Protein AF-A0A0E0JDI5-F1 (afdb_monomer)

Mean predicted aligned error: 22.22 Å

Secondary structure (DSSP, 8-state):
-------------------PPPPPP---------------PPPP--------PPPS-S--SSEEEPS---SSPEEEE---BSS--TT-S-EEEPSSSS--S-EEE---EE-S-----SSPPPGGGTTSTT------------------------------------------PPPBSS-S-S--SSEEE-S---SSPEEEE---B-HHHHHHH-S-EEE-SSSSSPPEEE---EESS-----SSPPTT-S--SSEEE-SSSS-EEEE---BSS--TT-S-EEEPTT-SS--EEE---EES-------

Radius of gyration: 37.09 Å; Cα contacts (8 Å, |Δi|>4): 428; chains: 1; bounding box: 91×104×87 Å

Solvent-accessible surface area (backbone atoms only — not comparable to full-atom values): 20440 Å² total; per-residue (Å²): 130,86,84,87,87,87,88,87,84,91,80,89,83,92,84,90,76,96,73,84,83,79,81,80,80,85,75,80,85,76,75,84,73,84,74,78,83,74,80,76,71,78,78,76,85,75,71,87,68,79,76,70,81,66,67,44,55,87,48,37,77,44,68,45,68,55,89,61,97,49,86,57,33,40,30,30,41,68,47,80,31,81,66,72,45,93,57,38,82,45,71,41,75,49,92,65,100,58,95,78,73,34,24,28,41,69,49,75,43,76,37,90,67,91,62,49,54,67,65,79,78,66,79,86,64,64,76,75,77,73,84,77,79,80,82,81,76,88,78,88,80,93,82,89,84,79,89,86,88,84,79,89,82,84,84,82,88,82,84,82,75,79,76,74,70,76,79,75,79,68,76,78,66,78,66,31,79,64,69,60,63,84,46,41,73,43,57,40,65,53,91,63,95,53,84,58,34,44,31,37,39,63,42,81,32,58,70,77,53,33,72,72,45,32,94,39,73,41,70,44,95,68,69,84,89,46,53,30,22,39,66,48,37,27,44,42,85,70,94,64,50,52,68,69,73,51,38,69,42,78,37,37,73,47,67,52,64,50,93,51,80,62,21,48,22,33,42,66,47,76,32,83,62,69,34,94,59,35,83,46,67,41,75,45,84,95,41,87,77,69,26,22,28,40,68,48,76,41,81,36,84,68,56,52,60,73,121

Organism: Oryza punctata (NCBI:txid4537)

Foldseek 3Di:
DDDDDDDDDDDDDDDDDDDDDDDDDDDDDDDDDDDDPPDPDDDPDPPPPPDPQDQFDAAAQAKDWDPDPDPQTKIFHADWALDTDPSADDWAQHDDPDRPSTTGRPDIDRDNDSHHHPDDPDPVPPPPPPPPDPPDDDDDDDDDDDDDDDDDDDDDDDDPPPPPDPPPPPPLDDADQDQLDQAAQQKDFDPDPDPVTKIFGFDFDDPVVQVVRAPDWDFDPDPPPGGIGHSHIHGDNDNHHHPQAAFQGAAAAAKDWDPDVQIKIFGFDFAPFTDPSAPDWAWDPPDVVITIGGPDIGRHDRHHHPD

Sequence (307 aa):
MIATYQHIDEDEERHGSFYPPLLPPRRPRRRRRHHHHQQQHPPPLRWWSTASASRPWDCCDNPERSLLTIFPPFYRCNDEVEECAAACKDCAEAPGDFPRGVYVCNDWYQTADPGPFCTPPPARAQVHARNGEMKIAMATSILLFLLLAGAAHGAPDDTTNTIRLPSDDGAQQAPTTKRPWKCCDNIEQLPERISPPFWRCNDELEPSKCVAQCEVCQEAPGPFPGPLICSDVYWGADPGPFCTPRPWGDCCDDTSCTKSIPPICRCNDKVKSCAAACKDCQPVESSEPPRYVCKDQFTGQPGPKCT

Structure (mmCIF, N/CA/C/O backbone):
data_AF-A0A0E0JDI5-F1
#
_entry.id   AF-A0A0E0JDI5-F1
#
loop_
_atom_site.group_PDB
_atom_site.id
_atom_site.type_symbol
_atom_site.label_atom_id
_atom_site.label_alt_id
_atom_site.label_comp_id
_atom_site.label_asym_id
_atom_site.label_entity_id
_atom_site.label_seq_id
_atom_site.pdbx_PDB_ins_code
_atom_site.Cartn_x
_atom_site.Cartn_y
_atom_site.Cartn_z
_atom_site.occupancy
_atom_site.B_iso_or_equiv
_atom_site.auth_seq_id
_atom_site.auth_comp_id
_atom_site.auth_asym_id
_atom_site.auth_atom_id
_atom_site.pdbx_PDB_model_num
ATOM 1 N N . MET A 1 1 ? -8.249 -54.262 36.182 1.00 35.28 1 MET A N 1
ATOM 2 C CA . MET A 1 1 ? -8.089 -55.733 36.228 1.00 35.28 1 MET A CA 1
ATOM 3 C C . MET A 1 1 ? -8.959 -56.323 35.127 1.00 35.28 1 MET A C 1
ATOM 5 O O . MET A 1 1 ? -10.053 -55.805 34.992 1.00 35.28 1 MET A O 1
ATOM 9 N N . ILE A 1 2 ? -8.462 -57.334 34.395 1.00 36.59 2 ILE A N 1
ATOM 10 C CA . ILE A 1 2 ? -9.212 -58.437 33.734 1.00 36.59 2 ILE A CA 1
ATOM 11 C C . ILE A 1 2 ? -10.432 -57.989 32.877 1.00 36.59 2 ILE A C 1
ATOM 13 O O . ILE A 1 2 ? -11.450 -57.605 33.429 1.00 36.59 2 ILE A O 1
ATOM 17 N N . ALA A 1 3 ? -10.377 -57.862 31.545 1.00 35.34 3 ALA A N 1
ATOM 18 C CA . ALA A 1 3 ? -10.065 -58.834 30.477 1.00 35.34 3 ALA A CA 1
ATOM 19 C C . ALA A 1 3 ? -11.171 -59.876 30.185 1.00 35.34 3 ALA A C 1
ATOM 21 O O . ALA A 1 3 ? -11.715 -60.459 31.113 1.00 35.34 3 ALA A O 1
ATOM 22 N N . THR A 1 4 ? -11.350 -60.127 28.871 1.00 40.66 4 THR A N 1
ATOM 23 C CA . THR A 1 4 ? -12.215 -61.117 28.170 1.00 40.66 4 THR A CA 1
ATOM 24 C C . THR A 1 4 ? -13.743 -60.826 28.167 1.00 40.66 4 THR A C 1
ATOM 26 O O . THR A 1 4 ? -14.221 -60.085 29.017 1.00 40.66 4 THR A O 1
ATOM 29 N N . TYR A 1 5 ? -14.559 -61.276 27.187 1.00 35.59 5 TYR A N 1
ATOM 30 C CA . TYR A 1 5 ? -14.255 -62.074 25.976 1.00 35.59 5 TYR A CA 1
ATOM 31 C C . TYR A 1 5 ? -15.123 -61.757 24.720 1.00 35.59 5 TYR A C 1
ATOM 33 O O . TYR A 1 5 ? -15.816 -60.748 24.663 1.00 35.59 5 TYR A O 1
ATOM 41 N N . GLN A 1 6 ? -14.993 -62.613 23.698 1.00 44.38 6 GLN A N 1
ATOM 42 C CA . GLN A 1 6 ? -15.603 -62.637 22.357 1.00 44.38 6 GLN A CA 1
ATOM 43 C C . GLN A 1 6 ? -17.028 -63.239 22.314 1.00 44.38 6 GLN A C 1
ATOM 45 O O . GLN A 1 6 ? -17.381 -64.038 23.176 1.00 44.38 6 GLN A O 1
ATOM 50 N N . HIS A 1 7 ? -17.763 -62.980 21.223 1.00 40.16 7 HIS A N 1
ATOM 51 C CA . HIS A 1 7 ? -18.678 -63.965 20.625 1.00 40.16 7 HIS A CA 1
ATOM 52 C C . HIS A 1 7 ? -18.261 -64.202 19.167 1.00 40.16 7 HIS A C 1
ATOM 54 O O . HIS A 1 7 ? -17.834 -63.269 18.482 1.00 40.16 7 HIS A O 1
ATOM 60 N N . ILE A 1 8 ? -18.348 -65.455 18.738 1.00 38.69 8 ILE A N 1
ATOM 61 C CA . ILE A 1 8 ? -18.070 -65.969 17.393 1.00 38.69 8 ILE A CA 1
ATOM 62 C C . ILE A 1 8 ? -19.331 -66.719 16.949 1.00 38.69 8 ILE A C 1
ATOM 64 O O . ILE A 1 8 ? -19.961 -67.317 17.813 1.00 38.69 8 ILE A O 1
ATOM 68 N N . ASP A 1 9 ? -19.650 -66.652 15.656 1.00 42.19 9 ASP A N 1
ATOM 69 C CA . ASP A 1 9 ? -20.385 -67.615 14.806 1.00 42.19 9 ASP A CA 1
ATOM 70 C C . ASP A 1 9 ? -20.009 -67.150 13.371 1.00 42.19 9 ASP A C 1
ATOM 72 O O . ASP A 1 9 ? -20.171 -65.964 13.072 1.00 42.19 9 ASP A O 1
ATOM 76 N N . GLU A 1 10 ? -19.250 -67.827 12.501 1.00 40.78 10 GLU A N 1
ATOM 77 C CA . GLU A 1 10 ? -19.212 -69.216 11.985 1.00 40.78 10 GLU A CA 1
ATOM 78 C C . GLU A 1 10 ? -20.341 -69.590 10.999 1.00 40.78 10 GLU A C 1
ATOM 80 O O . GLU A 1 10 ? -21.5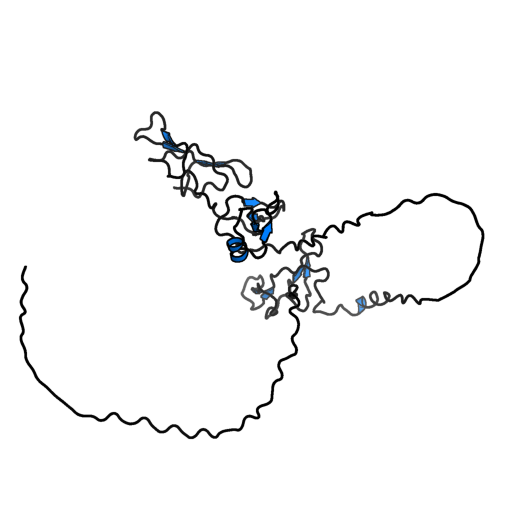09 -69.621 11.363 1.00 40.78 10 GLU A O 1
ATOM 85 N N . ASP A 1 11 ? -19.909 -69.791 9.736 1.00 39.16 11 ASP A N 1
ATOM 86 C CA . ASP A 1 11 ? -20.414 -70.612 8.603 1.00 39.16 11 ASP A CA 1
ATOM 87 C C . ASP A 1 11 ? -20.028 -69.884 7.284 1.00 39.16 11 ASP A C 1
ATOM 89 O O . ASP A 1 11 ? -20.430 -68.746 7.046 1.00 39.16 11 ASP A O 1
ATOM 93 N N . GLU A 1 12 ? -19.030 -70.308 6.487 1.00 38.34 12 GLU A N 1
ATOM 94 C CA . GLU A 1 12 ? -18.935 -71.510 5.614 1.00 38.34 12 GLU A CA 1
ATOM 95 C C . GLU A 1 12 ? -20.059 -71.524 4.539 1.00 38.34 12 GLU A C 1
ATOM 97 O O . GLU A 1 12 ? -21.217 -71.308 4.859 1.00 38.34 12 GLU A O 1
ATOM 102 N N . GLU A 1 13 ? -19.856 -71.614 3.214 1.00 39.88 13 GLU A N 1
ATOM 103 C CA . GLU A 1 13 ? -18.897 -72.325 2.340 1.00 39.88 13 GLU A CA 1
ATOM 104 C C . GLU A 1 13 ? -18.410 -71.440 1.156 1.00 39.88 13 GLU A C 1
ATOM 106 O O . GLU A 1 13 ? -19.129 -70.587 0.647 1.00 39.88 13 GLU A O 1
ATOM 111 N N . ARG A 1 14 ? -17.146 -71.488 0.705 1.00 38.62 14 ARG A N 1
ATOM 112 C CA . ARG A 1 14 ? -16.504 -72.515 -0.154 1.00 38.62 14 ARG A CA 1
ATOM 113 C C . ARG A 1 14 ? -17.166 -72.735 -1.531 1.00 38.62 14 ARG A C 1
ATOM 115 O O . ARG A 1 14 ? -17.833 -73.732 -1.757 1.00 38.62 14 ARG A O 1
ATOM 122 N N . HIS A 1 15 ? -16.786 -71.926 -2.525 1.00 41.66 15 HIS A N 1
ATOM 123 C CA . HIS A 1 15 ? -16.769 -72.353 -3.936 1.00 41.66 15 HIS A CA 1
ATOM 124 C C . HIS A 1 15 ? -15.465 -71.910 -4.616 1.00 41.66 15 HIS A C 1
ATOM 126 O O . HIS A 1 15 ? -15.299 -70.759 -5.014 1.00 41.66 15 HIS A O 1
ATOM 132 N N . GLY A 1 16 ? -14.514 -72.838 -4.743 1.00 35.12 16 GLY A N 1
ATOM 133 C CA . GLY A 1 16 ? -13.283 -72.615 -5.499 1.00 35.12 16 GLY A CA 1
ATOM 134 C C . GLY A 1 16 ? -13.491 -72.876 -6.991 1.00 35.12 16 GLY A C 1
ATOM 135 O O . GLY A 1 16 ? -14.024 -73.917 -7.368 1.00 35.12 16 GLY A O 1
ATOM 136 N N . SER A 1 17 ? -13.011 -71.975 -7.849 1.00 38.00 17 SER A N 1
ATOM 137 C CA . SER A 1 17 ? -12.845 -72.254 -9.278 1.00 38.00 17 SER A CA 1
ATOM 138 C C . SER A 1 17 ? -11.492 -71.735 -9.754 1.00 38.00 17 SER A C 1
ATOM 140 O O . SER A 1 17 ? -11.256 -70.530 -9.841 1.00 38.00 17 SER A O 1
ATOM 142 N N . PHE A 1 18 ? -10.579 -72.670 -10.017 1.00 42.41 18 PHE A N 1
ATOM 143 C CA . PHE A 1 18 ? -9.284 -72.394 -10.630 1.00 42.41 18 PHE A CA 1
ATOM 144 C C . PHE A 1 18 ? -9.487 -71.869 -12.058 1.00 42.41 18 PHE A C 1
ATOM 146 O O . PHE A 1 18 ? -9.917 -72.618 -12.932 1.00 42.41 18 PHE A O 1
ATOM 153 N N . TYR A 1 19 ? -9.076 -70.628 -12.317 1.00 42.66 19 TYR A N 1
ATOM 154 C CA . TYR A 1 19 ? -8.815 -70.132 -13.669 1.00 42.66 19 TYR A CA 1
ATOM 155 C C . TYR A 1 19 ? -7.377 -69.598 -13.746 1.00 42.66 19 TYR A C 1
ATOM 157 O O . TYR A 1 19 ? -7.005 -68.746 -12.936 1.00 42.66 19 TYR A O 1
ATOM 165 N N . PRO A 1 20 ? -6.541 -70.077 -14.686 1.00 59.44 20 PRO A N 1
ATOM 166 C CA . PRO A 1 20 ? -5.183 -69.572 -14.844 1.00 59.44 20 PRO A CA 1
ATOM 167 C C . PRO A 1 20 ? -5.196 -68.179 -15.501 1.00 59.44 20 PRO A C 1
ATOM 169 O O . PRO A 1 20 ? -5.894 -67.987 -16.501 1.00 59.44 20 PRO A O 1
ATOM 172 N N . PRO A 1 21 ? -4.409 -67.202 -15.011 1.00 54.12 21 PRO A N 1
ATOM 173 C CA . PRO A 1 21 ? -4.298 -65.904 -15.663 1.00 54.12 21 PRO A CA 1
ATOM 174 C C . PRO A 1 21 ? -3.590 -66.036 -17.019 1.00 54.12 21 PRO A C 1
ATOM 176 O O . PRO A 1 21 ? -2.471 -66.541 -17.124 1.00 54.12 21 PRO A O 1
ATOM 179 N N . LEU A 1 22 ? -4.263 -65.562 -18.067 1.00 47.31 22 LEU A N 1
ATOM 180 C CA . LEU A 1 22 ? -3.775 -65.574 -19.445 1.00 47.31 22 LEU A CA 1
ATOM 181 C C . LEU A 1 22 ? -2.522 -64.697 -19.602 1.00 47.31 22 LEU A C 1
ATOM 183 O O . LEU A 1 22 ? -2.490 -63.543 -19.176 1.00 47.31 22 LEU A O 1
ATOM 187 N N . LEU A 1 23 ? -1.499 -65.235 -20.271 1.00 52.53 23 LEU A N 1
ATOM 188 C CA . LEU A 1 23 ? -0.275 -64.499 -20.597 1.00 52.53 23 LEU A CA 1
ATOM 189 C C . LEU A 1 23 ? -0.571 -63.332 -21.563 1.00 52.53 23 LEU A C 1
ATOM 191 O O . LEU A 1 23 ? -1.234 -63.546 -22.581 1.00 52.53 23 LEU A O 1
ATOM 195 N N . PRO A 1 24 ? -0.035 -62.118 -21.326 1.00 60.38 24 PRO A N 1
ATOM 196 C CA . PRO A 1 24 ? -0.207 -61.000 -22.247 1.00 60.38 24 PRO A CA 1
ATOM 197 C C . PRO A 1 24 ? 0.551 -61.228 -23.572 1.00 60.38 24 PRO A C 1
ATOM 199 O O . PRO A 1 24 ? 1.615 -61.858 -23.591 1.00 60.38 24 PRO A O 1
ATOM 202 N N . PRO A 1 25 ? 0.045 -60.698 -24.702 1.00 50.38 25 PRO A N 1
ATOM 203 C CA . PRO A 1 25 ? 0.584 -60.991 -26.026 1.00 50.38 25 PRO A CA 1
ATOM 204 C C . PRO A 1 25 ? 1.995 -60.427 -26.248 1.00 50.38 25 PRO A C 1
ATOM 206 O O . PRO A 1 25 ? 2.328 -59.302 -25.863 1.00 50.38 25 PRO A O 1
ATOM 209 N N . ARG A 1 26 ? 2.826 -61.205 -26.957 1.00 44.56 26 ARG A N 1
ATOM 210 C CA . ARG A 1 26 ? 4.178 -60.806 -27.379 1.00 44.56 26 ARG A CA 1
ATOM 211 C C . ARG A 1 26 ? 4.114 -59.556 -28.266 1.00 44.56 26 ARG A C 1
ATOM 213 O O . ARG A 1 26 ? 3.605 -59.611 -29.383 1.00 44.56 26 ARG A O 1
ATOM 220 N N . ARG A 1 27 ? 4.682 -58.439 -27.794 1.00 43.28 27 ARG A N 1
ATOM 221 C CA . ARG A 1 27 ? 4.778 -57.191 -28.573 1.00 43.28 27 ARG A CA 1
ATOM 222 C C . ARG A 1 27 ? 5.611 -57.394 -29.857 1.00 43.28 27 ARG A C 1
ATOM 224 O O . ARG A 1 27 ? 6.615 -58.109 -29.809 1.00 43.28 27 ARG A O 1
ATOM 231 N N . PRO A 1 28 ? 5.266 -56.742 -30.986 1.00 43.75 28 PRO A N 1
ATOM 232 C CA . PRO A 1 28 ? 6.033 -56.857 -32.225 1.00 43.75 28 PRO A CA 1
ATOM 233 C C . PRO A 1 28 ? 7.478 -56.363 -32.073 1.00 43.75 28 PRO A C 1
ATOM 235 O O . PRO A 1 28 ? 7.739 -55.340 -31.435 1.00 43.75 28 PRO A O 1
ATOM 238 N N . ARG A 1 29 ? 8.426 -57.046 -32.730 1.00 44.56 29 ARG A N 1
ATOM 239 C CA . ARG A 1 29 ? 9.824 -56.599 -32.849 1.00 44.56 29 ARG A CA 1
ATOM 240 C C . ARG A 1 29 ? 9.889 -55.245 -33.573 1.00 44.56 29 ARG A C 1
ATOM 242 O O . ARG A 1 29 ? 9.878 -55.203 -34.803 1.00 44.56 29 ARG A O 1
ATOM 249 N N . ARG A 1 30 ? 10.030 -54.136 -32.834 1.00 40.22 30 ARG A N 1
ATOM 250 C CA . ARG A 1 30 ? 10.434 -52.845 -33.420 1.00 40.22 30 ARG A CA 1
ATOM 251 C C . ARG A 1 30 ? 11.810 -53.017 -34.071 1.00 40.22 30 ARG A C 1
ATOM 253 O O . ARG A 1 30 ? 12.795 -53.280 -33.383 1.00 40.22 30 ARG A O 1
ATOM 260 N N . ARG A 1 31 ? 11.880 -52.860 -35.399 1.00 42.69 31 ARG A N 1
ATOM 261 C CA . ARG A 1 31 ? 13.152 -52.769 -36.133 1.00 42.69 31 ARG A CA 1
ATOM 262 C C . ARG A 1 31 ? 13.974 -51.622 -35.539 1.00 42.69 31 ARG A C 1
ATOM 264 O O . ARG A 1 31 ? 13.510 -50.483 -35.540 1.00 42.69 31 ARG A O 1
ATOM 271 N N . ARG A 1 32 ? 15.195 -51.908 -35.072 1.00 39.06 32 ARG A N 1
ATOM 272 C CA . ARG A 1 32 ? 16.186 -50.871 -34.751 1.00 39.06 32 ARG A CA 1
ATOM 273 C C . ARG A 1 32 ? 16.524 -50.123 -36.044 1.00 39.06 32 ARG A C 1
ATOM 275 O O . ARG A 1 32 ? 17.289 -50.629 -36.858 1.00 39.06 32 ARG A O 1
ATOM 282 N N . ARG A 1 33 ? 15.967 -48.924 -36.240 1.00 39.94 33 ARG A N 1
ATOM 283 C CA . ARG A 1 33 ? 16.630 -47.927 -37.088 1.00 39.94 33 ARG A CA 1
ATOM 284 C C . ARG A 1 33 ? 17.820 -47.412 -36.289 1.00 39.94 33 ARG A C 1
ATOM 286 O O . ARG A 1 33 ? 17.640 -46.923 -35.177 1.00 39.94 33 ARG A O 1
ATOM 293 N N . HIS A 1 34 ? 19.018 -47.565 -36.840 1.00 36.53 34 HIS A N 1
ATOM 294 C CA . HIS A 1 34 ? 20.204 -46.915 -36.305 1.00 36.53 34 HIS A CA 1
ATOM 295 C C . HIS A 1 34 ? 20.036 -45.407 -36.502 1.00 36.53 34 HIS A C 1
ATOM 297 O O . HIS A 1 34 ? 20.184 -44.911 -37.616 1.00 36.53 34 HIS A O 1
ATOM 303 N N . HIS A 1 35 ? 19.699 -44.681 -35.435 1.00 38.16 35 HIS A N 1
ATOM 304 C CA . HIS A 1 35 ? 19.934 -43.245 -35.422 1.00 38.16 35 HIS A CA 1
ATOM 305 C C . HIS A 1 35 ? 21.440 -43.030 -35.312 1.00 38.16 35 HIS A C 1
ATOM 307 O O . HIS A 1 35 ? 22.074 -43.519 -34.376 1.00 38.16 35 HIS A O 1
ATOM 313 N N . HIS A 1 36 ? 22.003 -42.317 -36.286 1.00 39.56 36 HIS A N 1
ATOM 314 C CA . HIS A 1 36 ? 23.363 -41.812 -36.184 1.00 39.56 36 HIS A CA 1
ATOM 315 C C . HIS A 1 36 ? 23.450 -40.939 -34.932 1.00 39.56 36 HIS A C 1
ATOM 317 O O . HIS A 1 36 ? 22.685 -39.985 -34.784 1.00 39.56 36 HIS A O 1
ATOM 323 N N . HIS A 1 37 ? 24.375 -41.270 -34.034 1.00 38.34 37 HIS A N 1
ATOM 324 C CA . HIS A 1 37 ? 24.658 -40.459 -32.859 1.00 38.34 37 HIS A CA 1
ATOM 325 C C . HIS A 1 37 ? 25.469 -39.241 -33.315 1.00 38.34 37 HIS A C 1
ATOM 327 O O . HIS A 1 37 ? 26.693 -39.214 -33.211 1.00 38.34 37 HIS A O 1
ATOM 333 N N . GLN A 1 38 ? 24.791 -38.251 -33.898 1.00 39.03 38 GLN A N 1
ATOM 334 C CA . GLN A 1 38 ? 25.420 -36.981 -34.226 1.00 39.03 38 GLN A CA 1
ATOM 335 C C . GLN A 1 38 ? 25.742 -36.290 -32.901 1.00 39.03 38 GLN A C 1
ATOM 337 O O . GLN A 1 38 ? 24.842 -35.943 -32.136 1.00 39.03 38 GLN A O 1
ATOM 342 N N . GLN A 1 39 ? 27.034 -36.185 -32.593 1.00 36.50 39 GLN A N 1
ATOM 343 C CA . GLN A 1 39 ? 27.522 -35.490 -31.410 1.00 36.50 39 GLN A CA 1
ATOM 344 C C . GLN A 1 39 ? 27.170 -34.009 -31.554 1.00 36.50 39 GLN A C 1
ATOM 346 O O . GLN A 1 39 ? 27.837 -33.261 -32.265 1.00 36.50 39 GLN A O 1
ATOM 351 N N . GLN A 1 40 ? 26.088 -33.592 -30.901 1.00 34.97 40 GLN A N 1
ATOM 352 C CA . GLN A 1 40 ? 25.825 -32.180 -30.683 1.00 34.97 40 GLN A CA 1
ATOM 353 C C . GLN A 1 40 ? 26.822 -31.713 -29.627 1.00 34.97 40 GLN A C 1
ATOM 355 O O . GLN A 1 40 ? 26.676 -32.012 -28.442 1.00 34.97 40 GLN A O 1
ATOM 360 N N . HIS A 1 41 ? 27.875 -31.033 -30.078 1.00 35.75 41 HIS A N 1
ATOM 361 C CA . HIS A 1 41 ? 28.733 -30.271 -29.183 1.00 35.75 41 HIS A CA 1
ATOM 362 C C . HIS A 1 41 ? 27.851 -29.296 -28.387 1.00 35.75 41 HIS A C 1
ATOM 364 O O . HIS A 1 41 ? 26.957 -28.687 -28.985 1.00 35.75 41 HIS A O 1
ATOM 370 N N . PRO A 1 42 ? 28.074 -29.120 -27.071 1.00 40.66 42 PRO A N 1
ATOM 371 C CA . PRO A 1 42 ? 27.403 -28.050 -26.351 1.00 40.66 42 PRO A CA 1
ATOM 372 C C . PRO A 1 42 ? 27.763 -26.720 -27.031 1.00 40.66 42 PRO A C 1
ATOM 374 O O . PRO A 1 42 ? 28.935 -26.525 -27.378 1.00 40.66 42 PRO A O 1
ATOM 377 N N . PRO A 1 43 ? 26.800 -25.804 -27.251 1.00 41.72 43 PRO A N 1
ATOM 378 C CA . PRO A 1 43 ? 27.142 -24.470 -27.718 1.00 41.72 43 PRO A CA 1
ATOM 379 C C . PRO A 1 43 ? 28.124 -23.847 -26.714 1.00 41.72 43 PRO A C 1
ATOM 381 O O . PRO A 1 43 ? 27.970 -24.062 -25.506 1.00 41.72 43 PRO A O 1
ATOM 384 N N . PRO A 1 44 ? 29.150 -23.109 -27.177 1.00 35.62 44 PRO A N 1
ATOM 385 C CA . PRO A 1 44 ? 30.106 -22.490 -26.273 1.00 35.62 44 PRO A CA 1
ATOM 386 C C . PRO A 1 44 ? 29.353 -21.582 -25.305 1.00 35.62 44 PRO A C 1
ATOM 388 O O . PRO A 1 44 ? 28.420 -20.889 -25.716 1.00 35.62 44 PRO A O 1
ATOM 391 N N . LEU A 1 45 ? 29.765 -21.613 -24.035 1.00 38.25 45 LEU A N 1
ATOM 392 C CA . LEU A 1 45 ? 29.181 -20.838 -22.942 1.00 38.25 45 LEU A CA 1
ATOM 393 C C . LEU A 1 45 ? 29.047 -19.366 -23.356 1.00 38.25 45 LEU A C 1
ATOM 395 O O . LEU A 1 45 ? 30.000 -18.592 -23.248 1.00 38.25 45 LEU A O 1
ATOM 399 N N . ARG A 1 46 ? 27.856 -18.970 -23.826 1.00 34.41 46 ARG A N 1
ATOM 400 C CA . ARG A 1 46 ? 27.495 -17.560 -23.885 1.00 34.41 46 ARG A CA 1
ATOM 401 C C . ARG A 1 46 ? 27.360 -17.121 -22.445 1.00 34.41 46 ARG A C 1
ATOM 403 O O . ARG A 1 46 ? 26.500 -17.607 -21.715 1.00 34.41 46 ARG A O 1
ATOM 410 N N . TRP A 1 47 ? 28.283 -16.248 -22.071 1.00 28.86 47 TRP A N 1
ATOM 411 C CA . TRP A 1 47 ? 28.298 -15.562 -20.800 1.00 28.86 47 TRP A CA 1
ATOM 412 C C . TRP A 1 47 ? 26.903 -15.018 -20.515 1.00 28.86 47 TRP A C 1
ATOM 414 O O . TRP A 1 47 ? 26.234 -14.523 -21.427 1.00 28.86 47 TRP A O 1
ATOM 424 N N . TRP A 1 48 ? 26.479 -15.099 -19.257 1.00 31.84 48 TRP A N 1
ATOM 425 C CA . TRP A 1 48 ? 25.281 -14.417 -18.797 1.00 31.84 48 TRP A CA 1
ATOM 426 C C . TRP A 1 48 ? 25.542 -12.910 -18.807 1.00 31.84 48 TRP A C 1
ATOM 428 O O . TRP A 1 48 ? 25.852 -12.305 -17.786 1.00 31.84 48 TRP A O 1
ATOM 438 N N . SER A 1 49 ? 25.432 -12.300 -19.987 1.00 32.50 49 SER A N 1
ATOM 439 C CA . SER A 1 49 ? 25.072 -10.896 -20.081 1.00 32.50 49 SER A CA 1
ATOM 440 C C . SER A 1 49 ? 23.717 -10.767 -19.401 1.00 32.50 49 SER A C 1
ATOM 442 O O . SER A 1 49 ? 22.736 -11.353 -19.864 1.00 32.50 49 SER A O 1
ATOM 444 N N . THR A 1 50 ? 23.690 -10.047 -18.283 1.00 32.78 50 THR A N 1
ATOM 445 C CA . THR A 1 50 ? 22.464 -9.556 -17.659 1.00 32.78 50 THR A CA 1
ATOM 446 C C . THR A 1 50 ? 21.581 -8.978 -18.754 1.00 32.78 50 THR A C 1
ATOM 448 O O . THR A 1 50 ? 21.992 -8.073 -19.480 1.00 32.78 50 THR A O 1
ATOM 451 N N . ALA A 1 51 ? 20.397 -9.562 -18.932 1.00 34.84 51 ALA A N 1
ATOM 452 C CA . ALA A 1 51 ? 19.494 -9.140 -19.983 1.00 34.84 51 ALA A CA 1
ATOM 453 C C . ALA A 1 51 ? 18.944 -7.755 -19.629 1.00 34.84 51 ALA A C 1
ATOM 455 O O . ALA A 1 51 ? 17.961 -7.639 -18.900 1.00 34.84 51 ALA A O 1
ATOM 456 N N . SER A 1 52 ? 19.563 -6.704 -20.177 1.00 45.00 52 SER A N 1
ATOM 457 C CA . SER A 1 52 ? 18.847 -5.461 -20.458 1.00 45.00 52 SER A CA 1
ATOM 458 C C . SER A 1 52 ? 17.532 -5.849 -21.125 1.00 45.00 52 SER A C 1
ATOM 460 O O . SER A 1 52 ? 17.554 -6.654 -22.061 1.00 45.00 52 SER A O 1
ATOM 462 N N . ALA A 1 53 ? 16.406 -5.339 -20.620 1.00 58.72 53 ALA A N 1
ATOM 463 C CA . ALA A 1 53 ? 15.093 -5.722 -21.119 1.00 58.72 53 ALA A CA 1
ATOM 464 C C . ALA A 1 53 ? 15.070 -5.643 -22.656 1.00 58.72 53 ALA A C 1
ATOM 466 O O . ALA A 1 53 ? 15.419 -4.615 -23.245 1.00 58.72 53 ALA A O 1
ATOM 467 N N . SER A 1 54 ? 14.724 -6.754 -23.308 1.00 78.69 54 SER A N 1
ATOM 468 C CA . SER A 1 54 ? 14.551 -6.787 -24.757 1.00 78.69 54 SER A CA 1
ATOM 469 C C . SER A 1 54 ? 13.389 -5.875 -25.126 1.00 78.69 54 SER A C 1
ATOM 471 O O . SER A 1 54 ? 12.350 -5.924 -24.467 1.00 78.69 54 SER A O 1
ATOM 473 N N . ARG A 1 55 ? 13.557 -5.057 -26.171 1.00 87.00 55 ARG A N 1
ATOM 474 C CA . ARG A 1 55 ? 12.490 -4.184 -26.673 1.00 87.00 55 ARG A CA 1
ATOM 475 C C . ARG A 1 55 ? 11.217 -5.014 -26.947 1.00 87.00 55 ARG A C 1
ATOM 477 O O . ARG A 1 55 ? 11.343 -6.047 -27.603 1.00 87.00 55 ARG A O 1
ATOM 484 N N . PRO A 1 56 ? 10.018 -4.591 -26.496 1.00 92.75 56 PRO A N 1
ATOM 485 C CA . PRO A 1 56 ? 8.791 -5.385 -26.643 1.00 92.75 56 PRO A CA 1
ATOM 486 C C . PRO A 1 56 ? 8.258 -5.516 -28.081 1.00 92.75 56 PRO A C 1
ATOM 488 O O . PRO A 1 56 ? 7.339 -6.294 -28.312 1.00 92.75 56 PRO A O 1
ATOM 491 N N . TRP A 1 57 ? 8.820 -4.771 -29.040 1.00 90.81 57 TRP A N 1
ATOM 492 C CA . TRP A 1 57 ? 8.446 -4.763 -30.460 1.00 90.81 57 TRP A CA 1
ATOM 493 C C . TRP A 1 57 ? 9.683 -4.711 -31.372 1.00 90.81 57 TRP A C 1
ATOM 495 O O . TRP A 1 57 ? 10.717 -4.128 -31.024 1.00 90.81 57 TRP A O 1
ATOM 505 N N . ASP A 1 58 ? 9.577 -5.280 -32.574 1.00 89.31 58 ASP A N 1
ATOM 506 C CA . ASP A 1 58 ? 10.667 -5.281 -33.560 1.00 89.31 58 ASP A CA 1
ATOM 507 C C . ASP A 1 58 ? 10.775 -3.943 -34.312 1.00 89.31 58 ASP A C 1
ATOM 509 O O . ASP A 1 58 ? 11.876 -3.402 -34.457 1.00 89.31 58 ASP A O 1
ATOM 513 N N . CYS A 1 59 ? 9.634 -3.381 -34.712 1.00 90.94 59 CYS A N 1
ATOM 514 C CA . CYS A 1 59 ? 9.454 -2.060 -35.320 1.00 90.94 59 CYS A CA 1
ATOM 515 C C . CYS A 1 59 ? 8.195 -1.392 -34.732 1.00 90.94 59 CYS A C 1
ATOM 517 O O . CYS A 1 59 ? 7.441 -2.059 -34.024 1.00 90.94 59 CYS A O 1
ATOM 519 N N . CYS A 1 60 ? 7.992 -0.092 -34.965 1.00 92.81 60 CYS A N 1
ATOM 520 C CA . CYS A 1 60 ? 6.774 0.607 -34.545 1.00 92.81 60 CYS A CA 1
ATOM 521 C C . CYS A 1 60 ? 6.458 1.821 -35.432 1.00 92.81 60 CYS A C 1
ATOM 523 O O . CYS A 1 60 ? 7.299 2.714 -35.560 1.00 92.81 60 CYS A O 1
ATOM 525 N N . ASP A 1 61 ? 5.252 1.891 -35.996 1.00 91.88 61 ASP A N 1
ATOM 526 C CA . ASP A 1 61 ? 4.774 3.034 -36.784 1.00 91.88 61 ASP A CA 1
ATOM 527 C C . ASP A 1 61 ? 4.149 4.149 -35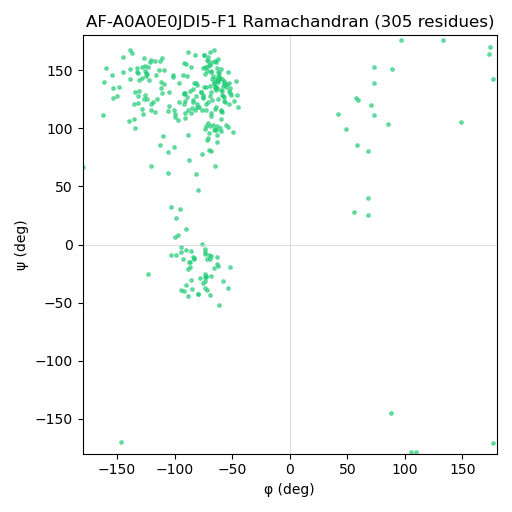.925 1.00 91.88 61 ASP A C 1
ATOM 529 O O . ASP A 1 61 ? 4.291 5.332 -36.255 1.00 91.88 61 ASP A O 1
ATOM 533 N N . ASN A 1 62 ? 3.539 3.804 -34.788 1.00 92.25 62 ASN A N 1
ATOM 534 C CA . ASN A 1 62 ? 2.888 4.724 -33.851 1.00 92.25 62 ASN A CA 1
ATOM 535 C C . ASN A 1 62 ? 3.510 4.674 -32.429 1.00 92.25 62 ASN A C 1
ATOM 537 O O . ASN A 1 62 ? 2.864 4.212 -31.479 1.00 92.25 62 ASN A O 1
ATOM 541 N N . PRO A 1 63 ? 4.768 5.130 -32.242 1.00 92.56 63 PRO A N 1
ATOM 542 C CA . PRO A 1 63 ? 5.419 5.147 -30.935 1.00 92.56 63 PRO A CA 1
ATOM 543 C C . PRO A 1 63 ? 4.907 6.298 -30.055 1.00 92.56 63 PRO A C 1
ATOM 545 O O . PRO A 1 63 ? 5.157 7.478 -30.315 1.00 92.56 63 PRO A O 1
ATOM 548 N N . GLU A 1 64 ? 4.256 5.960 -28.946 1.00 93.44 64 GLU A N 1
ATOM 549 C CA . GLU A 1 64 ? 3.879 6.908 -27.902 1.00 93.44 64 GLU A CA 1
ATOM 550 C C . GLU A 1 64 ? 5.048 7.119 -26.940 1.00 93.44 64 GLU A C 1
ATOM 552 O O . GLU A 1 64 ? 5.539 6.178 -26.320 1.00 93.44 64 GLU A O 1
ATOM 557 N N . ARG A 1 65 ? 5.486 8.370 -26.776 1.00 92.12 65 ARG A N 1
ATOM 558 C CA . ARG A 1 65 ? 6.461 8.747 -25.748 1.00 92.12 65 ARG A CA 1
ATOM 559 C C . ARG A 1 65 ? 5.733 9.147 -24.469 1.00 92.12 65 ARG A C 1
ATOM 561 O O . ARG A 1 65 ? 4.870 10.021 -24.509 1.00 92.12 65 ARG A O 1
ATOM 568 N N . SER A 1 66 ? 6.136 8.590 -23.328 1.00 89.56 66 SER A N 1
ATOM 569 C CA . SER A 1 66 ? 5.580 8.995 -22.034 1.00 89.56 66 SER A CA 1
ATOM 570 C C . SER A 1 66 ? 5.875 10.474 -21.755 1.00 89.56 66 SER A C 1
ATOM 572 O O . SER A 1 66 ? 6.946 10.983 -22.099 1.00 89.56 66 SER A O 1
ATOM 574 N N . LEU A 1 67 ? 4.957 11.145 -21.059 1.00 90.00 67 LEU A N 1
ATOM 575 C CA . LEU A 1 67 ? 5.120 12.539 -20.632 1.00 90.00 67 LEU A CA 1
ATOM 576 C C . LEU A 1 67 ? 6.074 12.707 -19.431 1.00 90.00 67 LEU A C 1
ATOM 578 O O . LEU A 1 67 ? 6.285 13.827 -18.967 1.00 90.00 67 LEU A O 1
ATOM 582 N N . LEU A 1 68 ? 6.651 11.614 -18.917 1.00 82.50 68 LEU A N 1
ATOM 583 C CA . LEU A 1 68 ? 7.607 11.646 -17.814 1.00 82.50 68 LEU A CA 1
ATOM 584 C C . LEU A 1 68 ? 8.921 12.296 -18.271 1.00 82.50 68 LEU A C 1
ATOM 586 O O . LEU A 1 68 ? 9.511 11.906 -19.281 1.00 82.50 68 LEU A O 1
ATOM 590 N N . THR A 1 69 ? 9.430 13.250 -17.492 1.00 82.69 69 THR A N 1
ATOM 591 C CA . THR A 1 69 ? 10.722 13.918 -17.732 1.00 82.69 69 THR A CA 1
ATOM 592 C C . THR A 1 69 ? 11.904 13.065 -17.254 1.00 82.69 69 THR A C 1
ATOM 594 O O . THR A 1 69 ? 12.789 13.551 -16.553 1.00 82.69 69 THR A O 1
ATOM 597 N N . ILE A 1 70 ? 11.895 11.781 -17.611 1.00 77.19 70 ILE A N 1
ATOM 598 C CA . ILE A 1 70 ? 12.939 10.798 -17.301 1.00 77.19 70 ILE A CA 1
ATOM 599 C C . ILE A 1 70 ? 13.812 10.611 -18.551 1.00 77.19 70 ILE A C 1
ATOM 601 O O . ILE A 1 70 ? 13.316 10.671 -19.682 1.00 77.19 70 ILE A O 1
ATOM 605 N N . PHE A 1 71 ? 15.118 10.414 -18.358 1.00 81.00 71 PHE A N 1
ATOM 606 C CA . PHE A 1 71 ? 16.074 10.171 -19.437 1.00 81.00 71 PHE A CA 1
ATOM 607 C C . PHE A 1 71 ? 16.873 8.879 -19.172 1.00 81.00 71 PHE A C 1
ATOM 609 O O . PHE A 1 71 ? 17.498 8.792 -18.119 1.00 81.00 71 PHE A O 1
ATOM 616 N N . PRO A 1 72 ? 16.899 7.903 -20.102 1.00 86.12 72 PRO A N 1
ATOM 617 C CA . PRO A 1 72 ? 16.134 7.868 -21.348 1.00 86.12 72 PRO A CA 1
ATOM 618 C C . PRO A 1 72 ? 14.611 7.819 -21.103 1.00 86.12 72 PRO A C 1
ATOM 620 O O . PRO A 1 72 ? 14.176 7.345 -20.050 1.00 86.12 72 PRO A O 1
ATOM 623 N N . PRO A 1 73 ? 13.792 8.339 -22.036 1.00 89.56 73 PRO A N 1
ATOM 624 C CA . PRO A 1 73 ? 12.340 8.330 -21.898 1.00 89.56 73 PRO A CA 1
ATOM 625 C C . PRO A 1 73 ? 11.754 6.923 -22.056 1.00 89.56 73 PRO A C 1
ATOM 627 O O . PRO A 1 73 ? 12.333 6.052 -22.704 1.00 89.56 73 PRO A O 1
ATOM 630 N N . PHE A 1 74 ? 10.556 6.729 -21.508 1.00 92.06 74 PHE A N 1
ATOM 631 C CA . PHE A 1 74 ? 9.734 5.559 -21.801 1.00 92.06 74 PHE A CA 1
ATOM 632 C C . PHE A 1 74 ? 8.945 5.765 -23.098 1.00 92.06 74 PHE A C 1
ATOM 634 O O . PHE A 1 74 ? 8.386 6.843 -23.326 1.00 92.06 74 PHE A O 1
ATOM 641 N N . TYR A 1 75 ? 8.870 4.713 -23.907 1.00 93.25 75 TYR A N 1
ATOM 642 C CA . TYR A 1 75 ? 8.007 4.597 -25.080 1.00 93.25 75 TYR A CA 1
ATOM 643 C C . TYR A 1 75 ? 7.062 3.399 -24.942 1.00 93.25 75 TYR A C 1
ATOM 645 O O . TYR A 1 75 ? 7.385 2.452 -24.229 1.00 93.25 75 TYR A O 1
ATOM 653 N N . ARG A 1 76 ? 5.941 3.416 -25.660 1.00 94.12 76 ARG A N 1
ATOM 654 C CA . ARG A 1 76 ? 5.059 2.270 -25.933 1.00 94.12 76 ARG A CA 1
ATOM 655 C C . ARG A 1 76 ? 4.744 2.255 -27.429 1.00 94.12 76 ARG A C 1
ATOM 657 O O . ARG A 1 76 ? 4.688 3.323 -28.037 1.00 94.12 76 ARG A O 1
ATOM 664 N N . CYS A 1 77 ? 4.533 1.082 -28.022 1.00 94.25 77 CYS A N 1
ATOM 665 C CA . CYS A 1 77 ? 4.054 0.991 -29.399 1.00 94.25 77 CYS A CA 1
ATOM 666 C C . CYS A 1 77 ? 2.534 0.807 -29.458 1.00 94.25 77 CYS A C 1
ATOM 668 O O . CYS A 1 77 ? 2.013 -0.164 -28.916 1.00 94.25 77 CYS A O 1
ATOM 670 N N . ASN A 1 78 ? 1.840 1.713 -30.149 1.00 93.31 78 ASN A N 1
ATOM 671 C CA . ASN A 1 78 ? 0.383 1.697 -30.304 1.00 93.31 78 ASN A CA 1
ATOM 672 C C . ASN A 1 78 ? -0.051 1.181 -31.694 1.00 93.31 78 ASN A C 1
ATOM 674 O O . ASN A 1 78 ? -1.042 1.663 -32.251 1.00 93.31 78 ASN A O 1
ATOM 678 N N . ASP A 1 79 ? 0.712 0.255 -32.278 1.00 92.06 79 ASP A N 1
ATOM 679 C CA . ASP A 1 79 ? 0.371 -0.401 -33.544 1.00 92.06 79 ASP A CA 1
ATOM 680 C C . ASP A 1 79 ? -0.643 -1.530 -33.301 1.00 92.06 79 ASP A C 1
ATOM 682 O O . ASP A 1 79 ? -0.495 -2.310 -32.359 1.00 92.06 79 ASP A O 1
ATOM 686 N N . GLU A 1 80 ? -1.659 -1.638 -34.163 1.00 91.25 80 GLU A N 1
ATOM 687 C CA . GLU A 1 80 ? -2.582 -2.780 -34.176 1.00 91.25 80 GLU A CA 1
ATOM 688 C C . GLU A 1 80 ? -1.933 -3.962 -34.919 1.00 91.25 80 GLU A C 1
ATOM 690 O O . GLU A 1 80 ? -1.640 -3.862 -36.113 1.00 91.25 80 GLU A O 1
ATOM 695 N N . VAL A 1 81 ? -1.722 -5.087 -34.230 1.00 89.81 81 VAL A N 1
ATOM 696 C CA . VAL A 1 81 ? -1.081 -6.304 -34.769 1.00 89.81 81 VAL A CA 1
ATOM 697 C C . VAL A 1 81 ? -1.980 -7.535 -34.634 1.00 89.81 81 VAL A C 1
ATOM 699 O O . VAL A 1 81 ? -2.795 -7.612 -33.724 1.00 89.81 81 VAL A O 1
ATOM 702 N N . GLU A 1 82 ? -1.828 -8.534 -35.508 1.00 88.19 82 GLU A N 1
ATOM 703 C CA . GLU A 1 82 ? -2.559 -9.814 -35.382 1.00 88.19 82 GLU A CA 1
ATOM 704 C C . GLU A 1 82 ? -2.031 -10.684 -34.221 1.00 88.19 82 GLU A C 1
ATOM 706 O O . GLU A 1 82 ? -2.781 -11.450 -33.622 1.00 88.19 82 GLU A O 1
ATOM 711 N N . GLU A 1 83 ? -0.747 -10.546 -33.872 1.00 88.38 83 GLU A N 1
ATOM 712 C CA . GLU A 1 83 ? -0.088 -11.235 -32.757 1.00 88.38 83 GLU A CA 1
ATOM 713 C C . GLU A 1 83 ? 1.016 -10.328 -32.182 1.00 88.38 83 GLU A C 1
ATOM 715 O O . GLU A 1 83 ? 1.777 -9.716 -32.936 1.00 88.38 83 GLU A O 1
ATOM 720 N N . CYS A 1 84 ? 1.118 -10.217 -30.853 1.00 91.25 84 CYS A N 1
ATOM 721 C CA . CYS A 1 84 ? 2.194 -9.450 -30.219 1.00 91.25 84 CYS A CA 1
ATOM 722 C C . CYS A 1 84 ? 3.539 -10.189 -30.293 1.00 91.25 84 CYS A C 1
ATOM 724 O O . CYS A 1 84 ? 3.603 -11.413 -30.179 1.00 91.25 84 CYS A O 1
ATOM 726 N N . ALA A 1 85 ? 4.640 -9.442 -30.401 1.00 88.94 85 ALA A N 1
ATOM 727 C CA . ALA A 1 85 ? 5.979 -10.026 -30.375 1.00 88.94 85 ALA A CA 1
ATOM 728 C C . ALA A 1 85 ? 6.267 -10.732 -29.036 1.00 88.94 85 ALA A C 1
ATOM 730 O O . ALA A 1 85 ? 5.839 -10.284 -27.975 1.00 88.94 85 ALA A O 1
ATOM 731 N N . ALA A 1 86 ? 7.075 -11.798 -29.065 1.00 86.56 86 ALA A N 1
ATOM 732 C CA . ALA A 1 86 ? 7.354 -12.651 -27.900 1.00 86.56 86 ALA A CA 1
ATOM 733 C C . ALA A 1 86 ? 8.064 -11.952 -26.716 1.00 86.56 86 ALA A C 1
ATOM 735 O O . ALA A 1 86 ? 8.188 -12.539 -25.642 1.00 86.56 86 ALA A O 1
ATOM 736 N N . ALA A 1 87 ? 8.562 -10.727 -26.911 1.00 88.50 87 ALA A N 1
ATOM 737 C CA . ALA A 1 87 ? 9.127 -9.886 -25.856 1.00 88.50 87 ALA A CA 1
ATOM 738 C C . ALA A 1 87 ? 8.072 -9.035 -25.119 1.00 88.50 87 ALA A C 1
ATOM 740 O O . ALA A 1 87 ? 8.376 -8.516 -24.046 1.00 88.50 87 ALA A O 1
ATOM 741 N N . CYS A 1 88 ? 6.863 -8.901 -25.674 1.00 92.19 88 CYS A N 1
ATOM 742 C CA . CYS A 1 88 ? 5.737 -8.213 -25.055 1.00 92.19 88 CYS A CA 1
ATOM 743 C C . CYS A 1 88 ? 5.119 -9.067 -23.940 1.00 92.19 88 CYS A C 1
ATOM 745 O O . CYS A 1 88 ? 4.794 -10.238 -24.154 1.00 92.19 88 CYS A O 1
ATOM 747 N N . LYS A 1 89 ? 4.948 -8.485 -22.751 1.00 91.69 89 LYS A N 1
ATOM 748 C CA . LYS A 1 89 ? 4.389 -9.160 -21.571 1.00 91.69 89 LYS A CA 1
ATOM 749 C C . LYS A 1 89 ? 2.888 -8.922 -21.426 1.00 91.69 89 LYS A C 1
ATOM 751 O O . LYS A 1 89 ? 2.178 -9.856 -21.060 1.00 91.69 89 LYS A O 1
ATOM 756 N N . ASP A 1 90 ? 2.415 -7.709 -21.710 1.00 92.38 90 ASP A N 1
ATOM 757 C CA . ASP A 1 90 ? 0.997 -7.343 -21.706 1.00 92.38 90 ASP A CA 1
ATOM 758 C C . ASP A 1 90 ? 0.492 -7.086 -23.136 1.00 92.38 90 ASP A C 1
ATOM 760 O O . ASP A 1 90 ? 0.619 -5.991 -23.688 1.00 92.38 90 ASP A O 1
ATOM 764 N N . CYS A 1 91 ? -0.062 -8.135 -23.746 1.00 92.75 91 CYS A N 1
ATOM 765 C CA . CYS A 1 91 ? -0.703 -8.097 -25.058 1.00 92.75 91 CYS A CA 1
ATOM 766 C C . CYS A 1 91 ? -2.226 -8.028 -24.874 1.00 92.75 91 CYS A C 1
ATOM 768 O O . CYS A 1 91 ? -2.843 -9.008 -24.448 1.00 92.75 91 CYS A O 1
ATOM 770 N N . ALA A 1 92 ? -2.831 -6.883 -25.190 1.00 90.50 92 ALA A N 1
ATOM 771 C CA . ALA A 1 92 ? -4.262 -6.635 -25.004 1.00 90.50 92 ALA A CA 1
ATOM 772 C C . ALA A 1 92 ? -4.982 -6.471 -26.348 1.00 90.50 92 ALA A C 1
ATOM 774 O O . ALA A 1 92 ? -4.383 -6.011 -27.315 1.00 90.50 92 ALA A O 1
ATOM 775 N N . GLU A 1 93 ? -6.268 -6.830 -26.426 1.00 88.62 93 GLU A N 1
ATOM 776 C CA . GLU A 1 93 ? -7.073 -6.575 -27.631 1.00 88.62 93 GLU A CA 1
ATOM 777 C C . GLU A 1 93 ? -7.228 -5.060 -27.858 1.00 88.62 93 GLU A C 1
ATOM 779 O O . GLU A 1 93 ? -7.442 -4.294 -26.912 1.00 88.62 93 GLU A O 1
ATOM 784 N N . ALA A 1 94 ? -7.082 -4.618 -29.109 1.00 84.75 94 ALA A N 1
ATOM 785 C CA . ALA A 1 94 ? -7.094 -3.203 -29.458 1.00 84.75 94 ALA A CA 1
ATOM 786 C C . ALA A 1 94 ? -8.470 -2.569 -29.167 1.00 84.75 94 ALA A C 1
ATOM 788 O O . ALA A 1 94 ? -9.501 -3.194 -29.437 1.00 84.75 94 ALA A O 1
ATOM 789 N N . PRO A 1 95 ? -8.530 -1.312 -28.683 1.00 75.00 95 PRO A N 1
ATOM 790 C CA . PRO A 1 95 ? -9.798 -0.638 -28.423 1.00 75.00 95 PRO A CA 1
ATOM 791 C C . PRO A 1 95 ? -10.721 -0.601 -29.655 1.00 75.00 95 PRO A C 1
ATOM 793 O O . PRO A 1 95 ? -10.301 -0.288 -30.772 1.00 75.00 95 PRO A O 1
ATOM 796 N N . GLY A 1 96 ? -12.005 -0.894 -29.452 1.00 75.12 96 GLY A N 1
ATOM 797 C CA . GLY A 1 96 ? -13.028 -0.843 -30.495 1.00 75.12 96 GLY A CA 1
ATOM 798 C C . GLY A 1 96 ? -14.375 -1.385 -30.021 1.00 75.12 96 GLY A C 1
ATOM 799 O O . GLY A 1 96 ? -14.450 -2.079 -29.011 1.00 75.12 96 GLY A O 1
ATOM 800 N N . ASP A 1 97 ? -15.442 -1.082 -30.764 1.00 72.69 97 ASP A N 1
ATOM 801 C CA . ASP A 1 97 ? -16.818 -1.481 -30.412 1.00 72.69 97 ASP A CA 1
ATOM 802 C C . ASP A 1 97 ? -17.085 -2.996 -30.536 1.00 72.69 97 ASP A C 1
ATOM 804 O O . ASP A 1 97 ? -18.113 -3.490 -30.072 1.00 72.69 97 ASP A O 1
ATOM 808 N N . PHE A 1 98 ? -16.174 -3.744 -31.167 1.00 65.81 98 PHE A N 1
ATOM 809 C CA . PHE A 1 98 ? -16.277 -5.185 -31.399 1.00 65.81 98 PHE A CA 1
ATOM 810 C C . PHE A 1 98 ? -14.895 -5.844 -31.308 1.00 65.81 98 PHE A C 1
ATOM 812 O O . PHE A 1 98 ? -13.917 -5.210 -31.716 1.00 65.81 98 PHE A O 1
ATOM 819 N N . PRO A 1 99 ? -14.803 -7.110 -30.855 1.00 70.81 99 PRO A N 1
ATOM 820 C CA . PRO A 1 99 ? -13.557 -7.860 -30.912 1.00 70.81 99 PRO A CA 1
ATOM 821 C C . PRO A 1 99 ? -13.157 -8.066 -32.376 1.00 70.81 99 PRO A C 1
ATOM 823 O O . PRO A 1 99 ? -13.903 -8.654 -33.167 1.00 70.81 99 PRO A O 1
ATOM 826 N N . ARG A 1 100 ? -11.999 -7.519 -32.747 1.00 77.31 100 ARG A N 1
ATOM 827 C CA . ARG A 1 100 ? -11.479 -7.511 -34.124 1.00 77.31 100 ARG A CA 1
ATOM 828 C C . ARG A 1 100 ? -10.378 -8.549 -34.341 1.00 77.31 100 ARG A C 1
ATOM 830 O O . ARG A 1 100 ? -9.996 -8.758 -35.488 1.00 77.31 100 ARG A O 1
ATOM 837 N N . GLY A 1 101 ? -9.879 -9.190 -33.278 1.00 80.94 101 GLY A N 1
ATOM 838 C CA . GLY A 1 101 ? -8.722 -10.088 -33.372 1.00 80.94 101 GLY A CA 1
ATOM 839 C C . GLY A 1 101 ? -7.415 -9.354 -33.691 1.00 80.94 101 GLY A C 1
ATOM 840 O O . GLY A 1 101 ? -6.512 -9.945 -34.273 1.00 80.94 101 GLY A O 1
ATOM 841 N N . VAL A 1 102 ? -7.338 -8.068 -33.336 1.00 88.19 102 VAL A N 1
ATOM 842 C CA . VAL A 1 102 ? -6.110 -7.265 -33.371 1.00 88.19 102 VAL A CA 1
ATOM 843 C C . VAL A 1 102 ? -5.746 -6.835 -31.958 1.00 88.19 102 VAL A C 1
ATOM 845 O O . VAL A 1 102 ? -6.619 -6.572 -31.132 1.00 88.19 102 VAL A O 1
ATOM 848 N N . TYR A 1 103 ? -4.454 -6.752 -31.689 1.00 90.81 103 TYR A N 1
ATOM 849 C CA . TYR A 1 103 ? -3.872 -6.551 -30.374 1.00 90.81 103 TYR A CA 1
ATOM 850 C C . TYR A 1 103 ? -2.914 -5.360 -30.380 1.00 90.81 103 TYR A C 1
ATOM 852 O O . TYR A 1 103 ? -2.435 -4.940 -31.431 1.00 90.81 103 TYR A O 1
ATOM 860 N N . VAL A 1 104 ? -2.629 -4.829 -29.194 1.00 92.94 104 VAL A N 1
ATOM 861 C CA . VAL A 1 104 ? -1.637 -3.779 -28.945 1.00 92.94 104 VAL A CA 1
ATOM 862 C C . VAL A 1 104 ? -0.753 -4.227 -27.780 1.00 92.94 104 VAL A C 1
ATOM 864 O O . VAL A 1 104 ? -1.237 -4.820 -26.811 1.00 92.94 104 VAL A O 1
ATOM 867 N N . CYS A 1 105 ? 0.547 -3.944 -27.866 1.00 93.50 105 CYS A N 1
ATOM 868 C CA . CYS A 1 105 ? 1.477 -4.204 -26.772 1.00 93.50 105 CYS A CA 1
ATOM 869 C C . CYS A 1 105 ? 1.479 -3.037 -25.774 1.00 93.50 105 CYS A C 1
ATOM 871 O O . CYS A 1 105 ? 1.872 -1.920 -26.108 1.00 93.50 105 CYS A O 1
ATOM 873 N N . ASN A 1 106 ? 1.076 -3.295 -24.531 1.00 92.62 106 ASN A N 1
ATOM 874 C CA . ASN A 1 106 ? 0.993 -2.277 -23.481 1.00 92.62 106 ASN A CA 1
ATOM 875 C C . ASN A 1 106 ? 2.322 -2.006 -22.758 1.00 92.62 106 ASN A C 1
ATOM 877 O O . ASN A 1 106 ? 2.404 -1.038 -21.996 1.00 92.62 106 ASN A O 1
ATOM 881 N N . ASP A 1 107 ? 3.344 -2.840 -22.972 1.00 92.81 107 ASP A N 1
ATOM 882 C CA . ASP A 1 107 ? 4.643 -2.719 -22.312 1.00 92.81 107 ASP A CA 1
ATOM 883 C C . ASP A 1 107 ? 5.296 -1.353 -22.582 1.00 92.81 107 ASP A C 1
ATOM 885 O O . ASP A 1 107 ? 5.502 -0.946 -23.726 1.00 92.81 107 ASP A O 1
ATOM 889 N N . TRP A 1 108 ? 5.706 -0.672 -21.511 1.00 93.44 108 TRP A N 1
ATOM 890 C CA . TRP A 1 108 ? 6.552 0.515 -21.608 1.00 93.44 108 TRP A CA 1
ATOM 891 C C . TRP A 1 108 ? 8.030 0.121 -21.642 1.00 93.44 108 TRP A C 1
ATOM 893 O O . TRP A 1 108 ? 8.510 -0.634 -20.796 1.00 93.44 108 TRP A O 1
ATOM 903 N N . TYR A 1 109 ? 8.772 0.684 -22.592 1.00 91.81 109 TYR A N 1
ATOM 904 C CA . TYR A 1 109 ? 10.191 0.429 -22.800 1.00 91.81 109 TYR A CA 1
ATOM 905 C C . TYR A 1 109 ? 11.023 1.700 -22.637 1.00 91.81 109 TYR A C 1
ATOM 907 O O . TYR A 1 109 ? 10.801 2.692 -23.333 1.00 91.81 109 TYR A O 1
ATOM 915 N N . GLN A 1 110 ? 11.994 1.675 -21.723 1.00 92.00 110 GLN A N 1
ATOM 916 C CA . GLN A 1 110 ? 12.877 2.811 -21.470 1.00 92.00 110 GLN A CA 1
ATOM 917 C C . GLN A 1 110 ? 14.064 2.797 -22.441 1.00 92.00 110 GLN A C 1
ATOM 919 O O . GLN A 1 110 ? 14.907 1.904 -22.390 1.00 92.00 110 GLN A O 1
ATOM 924 N N . THR A 1 111 ? 14.136 3.774 -23.345 1.00 87.69 111 THR A N 1
ATOM 925 C CA . THR A 1 111 ? 15.163 3.811 -24.397 1.00 87.69 111 THR A CA 1
ATOM 926 C C . THR A 1 111 ? 15.348 5.216 -24.969 1.00 87.69 111 THR A C 1
ATOM 928 O O . THR A 1 111 ? 14.430 6.031 -24.980 1.00 87.69 111 THR A O 1
ATOM 931 N N . ALA A 1 112 ? 16.551 5.520 -25.458 1.00 88.25 112 ALA A N 1
ATOM 932 C CA . ALA A 1 112 ? 16.785 6.725 -26.255 1.00 88.25 112 ALA A CA 1
ATOM 933 C C . ALA A 1 112 ? 16.207 6.597 -27.680 1.00 88.25 112 ALA A C 1
ATOM 935 O O . ALA A 1 112 ? 15.862 7.608 -28.290 1.00 88.25 112 ALA A O 1
ATOM 936 N N . ASP A 1 113 ? 16.079 5.364 -28.181 1.00 89.00 113 ASP A N 1
ATOM 937 C CA . ASP A 1 113 ? 15.608 5.014 -29.523 1.00 89.00 113 ASP A CA 1
ATOM 938 C C . ASP A 1 113 ? 14.465 3.975 -29.434 1.00 89.00 113 ASP A C 1
ATOM 940 O O . ASP A 1 113 ? 14.720 2.833 -29.025 1.00 89.00 113 ASP A O 1
ATOM 944 N N . PRO A 1 114 ? 13.211 4.329 -29.790 1.00 88.62 114 PRO A N 1
ATOM 945 C CA . PRO A 1 114 ? 12.086 3.392 -29.804 1.00 88.62 114 PRO A CA 1
ATOM 946 C C . PRO A 1 114 ? 12.204 2.317 -30.895 1.00 88.62 114 PRO A C 1
ATOM 948 O O . PRO A 1 114 ? 11.444 1.350 -30.866 1.00 88.62 114 PRO A O 1
ATOM 951 N N . GLY A 1 115 ? 13.157 2.434 -31.822 1.00 88.50 115 GLY A N 1
ATOM 952 C CA . GLY A 1 115 ? 13.379 1.494 -32.915 1.00 88.50 115 GLY A CA 1
ATOM 953 C C . GLY A 1 115 ? 12.910 2.009 -34.278 1.00 88.50 115 GLY A C 1
ATOM 954 O O . GLY A 1 115 ? 12.456 3.145 -34.409 1.00 88.50 115 GLY A O 1
ATOM 955 N N . PRO A 1 116 ? 13.054 1.177 -35.324 1.00 91.31 116 PRO A N 1
ATOM 956 C CA . PRO A 1 116 ? 12.683 1.550 -36.679 1.00 91.31 116 PRO A CA 1
ATOM 957 C C . PRO A 1 116 ? 11.162 1.604 -36.854 1.00 91.31 116 PRO A C 1
ATOM 959 O O . PRO A 1 116 ? 10.433 0.805 -36.269 1.00 91.31 116 PRO A O 1
ATOM 962 N N . PHE A 1 117 ? 10.708 2.483 -37.745 1.00 89.69 117 PHE A N 1
ATOM 963 C CA . PHE A 1 117 ? 9.363 2.423 -38.318 1.00 89.69 117 PHE A CA 1
ATOM 964 C C . PHE A 1 117 ? 9.180 1.116 -39.108 1.00 89.69 117 PHE A C 1
ATOM 966 O O . PHE A 1 117 ? 10.117 0.660 -39.774 1.00 89.69 117 PHE A O 1
ATOM 973 N N . CYS A 1 118 ? 7.994 0.511 -39.034 1.00 87.38 118 CYS A N 1
ATOM 974 C CA . CYS A 1 118 ? 7.638 -0.672 -39.820 1.00 87.38 118 CYS A CA 1
ATOM 975 C C . CYS A 1 118 ? 7.437 -0.300 -41.298 1.00 87.38 118 CYS A C 1
ATOM 977 O O . CYS A 1 118 ? 7.886 -1.018 -42.197 1.00 87.38 118 CYS A O 1
ATOM 979 N N . THR A 1 119 ? 6.825 0.857 -41.555 1.00 85.00 119 THR A N 1
ATOM 980 C CA . THR A 1 119 ? 6.631 1.403 -42.898 1.00 85.00 119 THR A CA 1
ATOM 981 C C . THR A 1 119 ? 7.804 2.319 -43.279 1.00 85.00 119 THR A C 1
ATOM 983 O O . THR A 1 119 ? 8.072 3.309 -42.593 1.00 85.00 119 THR A O 1
ATOM 986 N N . PRO A 1 120 ? 8.521 2.067 -44.395 1.00 71.69 120 PRO A N 1
ATOM 987 C CA . PRO A 1 120 ? 9.600 2.948 -44.824 1.00 71.69 120 PRO A CA 1
ATOM 988 C C . PRO A 1 120 ? 9.050 4.332 -45.217 1.00 71.69 120 PRO A C 1
ATOM 990 O O . PRO A 1 120 ? 8.035 4.413 -45.917 1.00 71.69 120 PRO A O 1
ATOM 993 N N . PRO A 1 121 ? 9.724 5.438 -44.845 1.00 58.72 121 PRO A N 1
ATOM 994 C CA . PRO A 1 121 ? 9.240 6.775 -45.160 1.00 58.72 121 PRO A CA 1
ATOM 995 C C . PRO A 1 121 ? 9.179 6.989 -46.681 1.00 58.72 121 PRO A C 1
ATOM 997 O O . PRO A 1 121 ? 10.061 6.511 -47.408 1.00 58.72 121 PRO A O 1
ATOM 1000 N N . PRO A 1 122 ? 8.186 7.748 -47.188 1.00 59.44 122 PRO A N 1
ATOM 1001 C CA . PRO A 1 122 ? 8.049 8.001 -48.616 1.00 59.44 122 PRO A CA 1
ATOM 1002 C C . PRO A 1 122 ? 9.339 8.611 -49.174 1.00 59.44 122 PRO A C 1
ATOM 1004 O O . PRO A 1 122 ? 9.927 9.513 -48.572 1.00 59.44 122 PRO A O 1
ATOM 1007 N N . ALA A 1 123 ? 9.766 8.139 -50.352 1.00 57.03 123 ALA A N 1
ATOM 1008 C CA . ALA A 1 123 ? 11.112 8.345 -50.913 1.00 57.03 123 ALA A CA 1
ATOM 1009 C C . ALA A 1 123 ? 11.601 9.810 -50.971 1.00 57.03 123 ALA A C 1
ATOM 1011 O O . ALA A 1 123 ? 12.801 10.072 -51.041 1.00 57.03 123 ALA A O 1
ATOM 1012 N N . ARG A 1 124 ? 10.682 10.777 -50.893 1.00 54.12 124 ARG A N 1
ATOM 1013 C CA . ARG A 1 124 ? 10.952 12.219 -50.844 1.00 54.12 124 ARG A CA 1
ATOM 1014 C C . ARG A 1 124 ? 11.693 12.682 -49.574 1.00 54.12 124 ARG A C 1
ATOM 1016 O O . ARG A 1 124 ? 12.299 13.746 -49.610 1.00 54.12 124 ARG A O 1
ATOM 1023 N N . ALA A 1 125 ? 11.675 11.905 -48.486 1.00 48.00 125 ALA A N 1
ATOM 1024 C CA . ALA A 1 125 ? 12.316 12.260 -47.210 1.00 48.00 125 ALA A CA 1
ATOM 1025 C C . ALA A 1 125 ? 13.805 11.853 -47.099 1.00 48.00 125 ALA A C 1
ATOM 1027 O O . ALA A 1 125 ? 14.521 12.361 -46.237 1.00 48.00 125 ALA A O 1
ATOM 1028 N N . GLN A 1 126 ? 14.308 10.971 -47.971 1.00 49.75 126 GLN A N 1
ATOM 1029 C CA . GLN A 1 126 ? 15.637 10.350 -47.811 1.00 49.75 126 GLN A CA 1
ATOM 1030 C C . GLN A 1 126 ? 16.838 11.280 -48.095 1.00 49.75 126 GLN A C 1
ATOM 1032 O O . GLN A 1 126 ? 17.984 10.894 -47.869 1.00 49.75 126 GLN A O 1
ATOM 1037 N N . VAL A 1 127 ? 16.607 12.505 -48.579 1.00 49.97 127 VAL A N 1
ATOM 1038 C CA . VAL A 1 127 ? 17.679 13.426 -49.007 1.00 49.97 127 VAL A CA 1
ATOM 1039 C C . VAL A 1 127 ? 18.445 14.042 -47.824 1.00 49.97 127 VAL A C 1
ATOM 1041 O O . VAL A 1 127 ? 19.629 14.338 -47.958 1.00 49.97 127 VAL A O 1
ATOM 1044 N N . HIS A 1 128 ? 17.821 14.199 -46.651 1.00 49.34 128 HIS A N 1
ATOM 1045 C CA . HIS A 1 128 ? 18.434 14.931 -45.531 1.00 49.34 128 HIS A CA 1
ATOM 1046 C C . HIS A 1 128 ? 19.337 14.093 -44.608 1.00 49.34 128 HIS A C 1
ATOM 1048 O O . HIS A 1 128 ? 20.183 14.660 -43.923 1.00 49.34 128 HIS A O 1
ATOM 1054 N N . ALA A 1 129 ? 19.223 12.760 -44.609 1.00 43.56 129 ALA A N 1
ATOM 1055 C CA . ALA A 1 129 ? 19.944 11.896 -43.662 1.00 43.56 129 ALA A CA 1
ATOM 1056 C C . ALA A 1 129 ? 21.379 11.508 -44.087 1.00 43.56 129 ALA A C 1
ATOM 1058 O O . ALA A 1 129 ? 22.089 10.854 -43.327 1.00 43.56 129 ALA A O 1
ATOM 1059 N N . ARG A 1 130 ? 21.828 11.874 -45.299 1.00 45.97 130 ARG A N 1
ATOM 1060 C CA . ARG A 1 130 ? 23.090 11.369 -45.885 1.00 45.97 130 ARG A CA 1
ATOM 1061 C C . ARG A 1 130 ? 24.339 12.232 -45.670 1.00 45.97 130 ARG A C 1
ATOM 1063 O O . ARG A 1 130 ? 25.429 11.776 -45.996 1.00 45.97 130 ARG A O 1
ATOM 1070 N N . ASN A 1 131 ? 24.216 13.432 -45.101 1.00 45.31 131 ASN A N 1
ATOM 1071 C CA . ASN A 1 131 ? 25.322 14.403 -45.016 1.00 45.31 131 ASN A CA 1
ATOM 1072 C C . ASN A 1 131 ? 26.045 14.424 -43.648 1.00 45.31 131 ASN A C 1
ATOM 1074 O O . ASN A 1 131 ? 26.666 15.422 -43.295 1.00 45.31 131 ASN A O 1
ATOM 1078 N N . GLY A 1 132 ? 25.958 13.333 -42.876 1.00 43.03 132 GLY A N 1
ATOM 1079 C CA . GLY A 1 132 ? 26.480 13.223 -41.505 1.00 43.03 132 GLY A CA 1
ATOM 1080 C C . GLY A 1 132 ? 27.830 12.507 -41.324 1.00 43.03 132 GLY A C 1
ATOM 1081 O O . GLY A 1 132 ? 28.231 12.297 -40.186 1.00 43.03 132 GLY A O 1
ATOM 1082 N N . GLU A 1 133 ? 28.545 12.121 -42.389 1.00 40.28 133 GLU A N 1
ATOM 1083 C CA . GLU A 1 133 ? 29.896 11.528 -42.284 1.00 40.28 133 GLU A CA 1
ATOM 1084 C C . GLU A 1 133 ? 31.000 12.560 -42.590 1.00 40.28 133 GLU A C 1
ATOM 1086 O O . GLU A 1 133 ? 31.541 12.601 -43.699 1.00 40.28 133 GLU A O 1
ATOM 1091 N N . MET A 1 134 ? 31.408 13.362 -41.601 1.00 39.91 134 MET A N 1
ATOM 1092 C CA . MET A 1 134 ? 32.663 14.120 -41.705 1.00 39.91 134 MET A CA 1
ATOM 1093 C C . MET A 1 134 ? 33.834 13.275 -41.190 1.00 39.91 134 MET A C 1
ATOM 1095 O O . MET A 1 134 ? 34.138 13.246 -39.999 1.00 39.91 134 MET A O 1
ATOM 1099 N N . LYS A 1 135 ? 34.505 12.577 -42.112 1.00 39.16 135 LYS A N 1
ATOM 1100 C CA . LYS A 1 135 ? 35.720 11.796 -41.833 1.00 39.16 135 LYS A CA 1
ATOM 1101 C C . LYS A 1 135 ? 36.880 12.739 -41.508 1.00 39.16 135 LYS A C 1
ATOM 1103 O O . LYS A 1 135 ? 37.473 13.327 -42.409 1.00 39.16 135 LYS A O 1
ATOM 1108 N N . ILE A 1 136 ? 37.204 12.881 -40.222 1.00 41.03 136 ILE A N 1
ATOM 1109 C CA . ILE A 1 136 ? 38.355 13.667 -39.761 1.00 41.03 136 ILE A CA 1
ATOM 1110 C C . ILE A 1 136 ? 39.641 12.916 -40.128 1.00 41.03 136 ILE A C 1
ATOM 1112 O O . ILE A 1 136 ? 40.003 11.922 -39.499 1.00 41.03 136 ILE A O 1
ATOM 1116 N N . ALA A 1 137 ? 40.333 13.394 -41.160 1.00 39.31 137 ALA A N 1
ATOM 1117 C CA . ALA A 1 137 ? 41.653 12.904 -41.530 1.00 39.31 137 ALA A CA 1
ATOM 1118 C C . ALA A 1 137 ? 42.722 13.517 -40.610 1.00 39.31 137 ALA A C 1
ATOM 1120 O O . ALA A 1 137 ? 42.919 14.732 -40.592 1.00 39.31 137 ALA A O 1
ATOM 1121 N N . MET A 1 138 ? 43.436 12.672 -39.866 1.00 43.31 138 MET A N 1
ATOM 1122 C CA . MET A 1 138 ? 44.577 13.083 -39.042 1.00 43.31 138 MET A CA 1
ATOM 1123 C C . MET A 1 138 ? 45.784 13.400 -39.936 1.00 43.31 138 MET A C 1
ATOM 1125 O O . MET A 1 138 ? 46.498 12.496 -40.367 1.00 43.31 138 MET A O 1
ATOM 1129 N N . ALA A 1 139 ? 46.021 14.683 -40.215 1.00 43.34 139 ALA A N 1
ATOM 1130 C CA . ALA A 1 139 ? 47.212 15.145 -40.923 1.00 43.34 139 ALA A CA 1
ATOM 1131 C C . ALA A 1 139 ? 48.333 15.484 -39.927 1.00 43.34 139 ALA A C 1
ATOM 1133 O O . A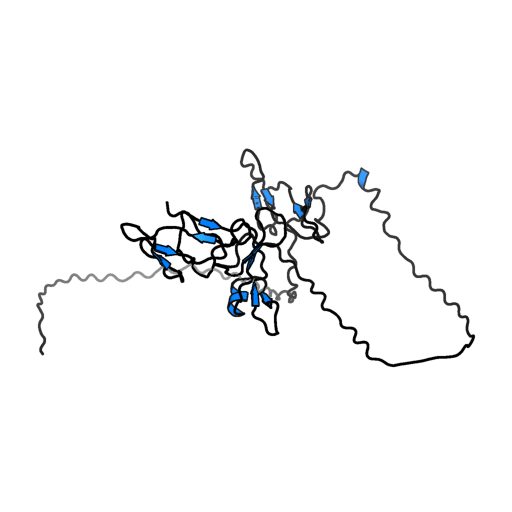LA A 1 139 ? 48.276 16.479 -39.206 1.00 43.34 139 ALA A O 1
ATOM 1134 N N . THR A 1 140 ? 49.373 14.652 -39.892 1.00 50.75 140 THR A N 1
ATOM 1135 C CA . THR A 1 140 ? 50.587 14.892 -39.104 1.00 50.75 140 THR A CA 1
ATOM 1136 C C . THR A 1 140 ? 51.396 16.054 -39.680 1.00 50.75 140 THR A C 1
ATOM 1138 O O . THR A 1 140 ? 51.781 16.000 -40.847 1.00 50.75 140 THR A O 1
ATOM 1141 N N . SER A 1 141 ? 51.754 17.044 -38.860 1.00 45.62 141 SER A N 1
ATOM 1142 C CA . SER A 1 141 ? 52.817 17.996 -39.199 1.00 45.62 141 SER A CA 1
ATOM 1143 C C . SER A 1 141 ? 53.677 18.288 -37.973 1.00 45.62 141 SER A C 1
ATOM 1145 O O . SER A 1 141 ? 53.248 18.950 -37.031 1.00 45.62 141 SER A O 1
ATOM 1147 N N . ILE A 1 142 ? 54.890 17.736 -37.980 1.00 50.72 142 ILE A N 1
ATOM 1148 C CA . ILE A 1 142 ? 55.918 17.980 -36.969 1.00 50.72 142 ILE A CA 1
ATOM 1149 C C . ILE A 1 142 ? 56.756 19.156 -37.465 1.00 50.72 142 ILE A C 1
ATOM 1151 O O . ILE A 1 142 ? 57.493 19.006 -38.438 1.00 50.72 142 ILE A O 1
ATOM 1155 N N . LEU A 1 143 ? 56.701 20.295 -36.774 1.00 49.78 143 LEU A N 1
ATOM 1156 C CA . LEU A 1 143 ? 57.735 21.321 -36.882 1.00 49.78 143 LEU A CA 1
ATOM 1157 C C . LEU A 1 143 ? 58.179 21.775 -35.493 1.00 49.78 143 LEU A C 1
ATOM 1159 O O . LEU A 1 143 ? 57.392 22.208 -34.656 1.00 49.78 143 LEU A O 1
ATOM 1163 N N . LEU A 1 144 ? 59.478 21.606 -35.274 1.00 48.00 144 LEU A N 1
ATOM 1164 C CA . LEU A 1 144 ? 60.196 21.825 -34.031 1.00 48.00 144 LEU A CA 1
ATOM 1165 C C . LEU A 1 144 ? 60.674 23.280 -33.972 1.00 48.00 144 LEU A C 1
ATOM 1167 O O . LEU A 1 144 ? 61.404 23.700 -34.865 1.00 48.00 144 LEU A O 1
ATOM 1171 N N . PHE A 1 145 ? 60.370 24.008 -32.896 1.00 44.75 145 PHE A N 1
ATOM 1172 C CA . PHE A 1 145 ? 61.203 25.136 -32.476 1.00 44.75 145 PHE A CA 1
ATOM 1173 C C . PHE A 1 145 ? 61.451 25.094 -30.971 1.00 44.75 145 PHE A C 1
ATOM 1175 O O . PHE A 1 145 ? 60.555 24.856 -30.165 1.00 44.75 145 PHE A O 1
ATOM 1182 N N . LEU A 1 146 ? 62.726 25.249 -30.629 1.00 44.44 146 LEU A N 1
ATOM 1183 C CA . LEU A 1 146 ? 63.317 24.989 -29.325 1.00 44.44 146 LEU A CA 1
ATOM 1184 C C . LEU A 1 146 ? 63.697 26.307 -28.638 1.00 44.44 146 LEU A C 1
ATOM 1186 O O . LEU A 1 146 ? 64.139 27.235 -29.307 1.00 44.44 146 LEU A O 1
ATOM 1190 N N . LEU A 1 147 ? 63.652 26.283 -27.301 1.00 43.25 147 LEU A N 1
ATOM 1191 C CA . LEU A 1 147 ? 64.309 27.204 -26.359 1.00 43.25 147 LEU A CA 1
ATOM 1192 C C . LEU A 1 147 ? 63.773 28.646 -26.260 1.00 43.25 147 LEU A C 1
ATOM 1194 O O . LEU A 1 147 ? 63.949 29.463 -27.154 1.00 43.25 147 LEU A O 1
ATOM 1198 N N . LEU A 1 148 ? 63.326 28.999 -25.050 1.00 42.03 148 LEU A N 1
ATOM 1199 C CA . LEU A 1 148 ? 63.995 30.011 -24.217 1.00 42.03 148 LEU A CA 1
ATOM 1200 C C . LEU A 1 148 ? 63.672 29.757 -22.730 1.00 42.03 148 LEU A C 1
ATOM 1202 O O . LEU A 1 148 ? 62.607 29.243 -22.398 1.00 42.03 148 LEU A O 1
ATOM 1206 N N . ALA A 1 149 ? 64.630 30.037 -21.843 1.00 38.66 149 ALA A N 1
ATOM 1207 C CA . ALA A 1 149 ? 64.568 29.707 -20.413 1.00 38.66 149 ALA A CA 1
ATOM 1208 C C . ALA A 1 149 ? 63.971 30.847 -19.561 1.00 38.66 149 ALA A C 1
ATOM 1210 O O . ALA A 1 149 ? 64.082 32.010 -19.943 1.00 38.66 149 ALA A O 1
ATOM 1211 N N . GLY A 1 150 ? 63.409 30.539 -18.380 1.00 35.19 150 GLY A N 1
ATOM 1212 C CA . GLY A 1 150 ? 62.837 31.577 -17.503 1.00 35.19 150 GLY A CA 1
ATOM 1213 C C . GLY A 1 150 ? 62.231 31.123 -16.165 1.00 35.19 150 GLY A C 1
ATOM 1214 O O . GLY A 1 150 ? 61.034 31.255 -15.976 1.00 35.19 150 GLY A O 1
ATOM 1215 N N . ALA A 1 151 ? 63.070 30.626 -15.250 1.00 34.25 151 ALA A N 1
ATOM 1216 C CA . ALA A 1 151 ? 62.938 30.664 -13.778 1.00 34.25 151 ALA A CA 1
ATOM 1217 C C . ALA A 1 151 ? 61.580 30.395 -13.053 1.00 34.25 151 ALA A C 1
ATOM 1219 O O . ALA A 1 151 ? 60.728 31.266 -12.951 1.00 34.25 151 ALA A O 1
ATOM 1220 N N . ALA A 1 152 ? 61.555 29.257 -12.338 1.00 34.53 152 ALA A N 1
ATOM 1221 C CA . ALA A 1 152 ? 61.158 29.087 -10.923 1.00 34.53 152 ALA A CA 1
ATOM 1222 C C . ALA A 1 152 ? 59.754 29.518 -10.415 1.00 34.53 152 ALA A C 1
ATOM 1224 O O . ALA A 1 152 ? 59.417 30.698 -10.401 1.00 34.53 152 ALA A O 1
ATOM 1225 N N . HIS A 1 153 ? 59.021 28.590 -9.775 1.00 34.09 153 HIS A N 1
ATOM 1226 C CA . HIS A 1 153 ? 59.020 28.369 -8.306 1.00 34.09 153 HIS A CA 1
ATOM 1227 C C . HIS A 1 153 ? 58.000 27.279 -7.888 1.00 34.09 153 HIS A C 1
ATOM 1229 O O . HIS A 1 153 ? 56.888 27.262 -8.396 1.00 34.09 153 HIS A O 1
ATOM 1235 N N . GLY A 1 154 ? 58.353 26.450 -6.892 1.00 32.41 154 GLY A N 1
ATOM 1236 C CA . GLY A 1 154 ? 57.396 25.782 -5.986 1.00 32.41 154 GLY A CA 1
ATOM 1237 C C . GLY A 1 154 ? 56.751 24.450 -6.416 1.00 32.41 154 GLY A C 1
ATOM 1238 O O . GLY A 1 154 ? 55.752 24.441 -7.124 1.00 32.41 154 GLY A O 1
ATOM 1239 N N . ALA A 1 155 ? 57.238 23.339 -5.850 1.00 38.12 155 ALA A N 1
ATOM 1240 C CA . ALA A 1 155 ? 56.385 22.202 -5.462 1.00 38.12 155 ALA A CA 1
ATOM 1241 C C . ALA A 1 155 ? 55.829 22.463 -4.039 1.00 38.12 155 ALA A C 1
ATOM 1243 O O . ALA A 1 155 ? 56.451 23.238 -3.300 1.00 38.12 155 ALA A O 1
ATOM 1244 N N . PRO A 1 156 ? 54.654 21.914 -3.673 1.00 42.28 156 PRO A N 1
ATOM 1245 C CA . PRO A 1 156 ? 54.553 20.560 -3.085 1.00 42.28 156 PRO A CA 1
ATOM 1246 C C . PRO A 1 156 ? 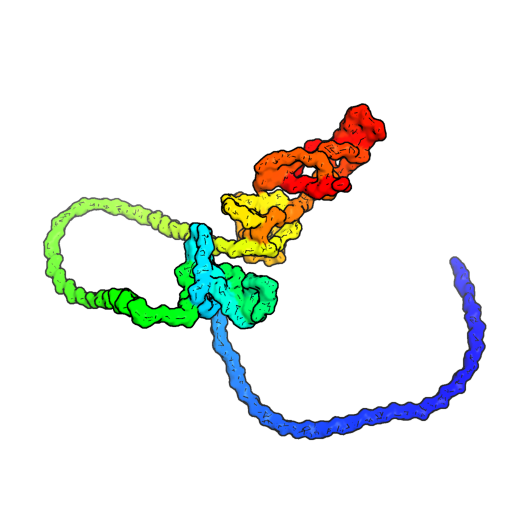53.596 19.637 -3.883 1.00 42.28 156 PRO A C 1
ATOM 1248 O O . PRO A 1 156 ? 52.712 20.131 -4.576 1.00 42.28 156 PRO A O 1
ATOM 1251 N N . ASP A 1 157 ? 53.823 18.322 -3.987 1.00 36.53 157 ASP A N 1
ATOM 1252 C CA . ASP A 1 157 ? 53.638 17.277 -2.945 1.00 36.53 157 ASP A CA 1
ATOM 1253 C C . ASP A 1 157 ? 52.134 17.092 -2.617 1.00 36.53 157 ASP A C 1
ATOM 1255 O O . ASP A 1 157 ? 51.551 17.884 -1.884 1.00 36.53 157 ASP A O 1
ATOM 1259 N N . ASP A 1 158 ? 51.391 16.341 -3.439 1.00 44.31 158 ASP A N 1
ATOM 1260 C CA . ASP A 1 158 ? 51.126 14.879 -3.388 1.00 44.31 158 ASP A CA 1
ATOM 1261 C C . ASP A 1 158 ? 49.888 14.506 -2.529 1.00 44.31 158 ASP A C 1
ATOM 1263 O O . ASP A 1 158 ? 49.496 15.210 -1.602 1.00 44.31 158 ASP A O 1
ATOM 1267 N N . THR A 1 159 ? 49.221 13.400 -2.873 1.00 46.97 159 THR A N 1
ATOM 1268 C CA . THR A 1 159 ? 48.021 12.825 -2.227 1.00 46.97 159 THR A CA 1
ATOM 1269 C C . THR A 1 159 ? 46.702 13.606 -2.342 1.00 46.97 159 THR A C 1
ATOM 1271 O O . THR A 1 159 ? 45.857 13.568 -1.445 1.00 46.97 159 THR A O 1
ATOM 1274 N N . THR A 1 160 ? 46.407 14.198 -3.509 1.00 41.12 160 THR A N 1
ATOM 1275 C CA . THR A 1 160 ? 44.986 14.418 -3.850 1.00 41.12 160 THR A CA 1
ATOM 1276 C C . THR A 1 160 ? 44.344 13.067 -4.159 1.00 41.12 160 THR A C 1
ATOM 1278 O O . THR A 1 160 ? 44.373 12.595 -5.294 1.00 41.12 160 THR A O 1
ATOM 1281 N N . ASN A 1 161 ? 43.775 12.435 -3.130 1.00 43.28 161 ASN A N 1
ATOM 1282 C CA . ASN A 1 161 ? 42.891 11.287 -3.289 1.00 43.28 161 ASN A CA 1
ATOM 1283 C C . ASN A 1 161 ? 41.756 11.679 -4.238 1.00 43.28 161 ASN A C 1
ATOM 1285 O O . ASN A 1 161 ? 40.814 12.365 -3.839 1.00 43.28 161 ASN A O 1
ATOM 1289 N N . THR A 1 162 ? 41.832 11.228 -5.489 1.00 42.19 162 THR A N 1
ATOM 1290 C CA . THR A 1 162 ? 40.717 11.309 -6.430 1.00 42.19 162 THR A CA 1
ATOM 1291 C C . THR A 1 162 ? 39.655 10.325 -5.961 1.00 42.19 162 THR A C 1
ATOM 1293 O O . THR A 1 162 ? 39.592 9.187 -6.431 1.00 42.19 162 THR A O 1
ATOM 1296 N N . ILE A 1 163 ? 38.851 10.756 -4.984 1.00 48.19 163 ILE A N 1
ATOM 1297 C CA . ILE A 1 163 ? 37.675 10.036 -4.510 1.00 48.19 163 ILE A CA 1
ATOM 1298 C C . ILE A 1 163 ? 36.754 9.903 -5.716 1.00 48.19 163 ILE A C 1
ATOM 1300 O O . ILE A 1 163 ? 36.022 10.823 -6.079 1.00 48.19 163 ILE A O 1
ATOM 1304 N N . ARG A 1 164 ? 36.824 8.740 -6.365 1.00 44.41 164 ARG A N 1
ATOM 1305 C CA . ARG A 1 164 ? 35.769 8.280 -7.252 1.00 44.41 164 ARG A CA 1
ATOM 1306 C C . ARG A 1 164 ? 34.558 8.084 -6.356 1.00 44.41 164 ARG A C 1
ATOM 1308 O O . ARG A 1 164 ? 34.463 7.059 -5.685 1.00 44.41 164 ARG A O 1
ATOM 1315 N N . LEU A 1 165 ? 33.666 9.073 -6.330 1.00 39.12 165 LEU A N 1
ATOM 1316 C CA . LEU A 1 165 ? 32.290 8.783 -5.964 1.00 39.12 165 LEU A CA 1
ATOM 1317 C C . LEU A 1 165 ? 31.850 7.621 -6.862 1.00 39.12 165 LEU A C 1
ATOM 1319 O O . LEU A 1 165 ? 32.080 7.695 -8.077 1.00 39.12 165 LEU A O 1
ATOM 1323 N N . PRO A 1 166 ? 31.262 6.550 -6.310 1.00 34.38 166 PRO A N 1
ATOM 1324 C CA . PRO A 1 166 ? 30.423 5.692 -7.117 1.00 34.38 166 PRO A CA 1
ATOM 1325 C C . PRO A 1 166 ? 29.397 6.607 -7.782 1.00 34.38 166 PRO A C 1
ATOM 1327 O O . PRO A 1 166 ? 28.665 7.328 -7.100 1.00 34.38 166 PRO A O 1
ATOM 1330 N N . SER A 1 167 ? 29.374 6.621 -9.112 1.00 40.75 167 SER A N 1
ATOM 1331 C CA . SER A 1 167 ? 28.118 6.919 -9.776 1.00 40.75 167 SER A CA 1
ATOM 1332 C C . SER A 1 167 ? 27.222 5.753 -9.408 1.00 40.75 167 SER A C 1
ATOM 1334 O O . SER A 1 167 ? 27.354 4.672 -9.983 1.00 40.75 167 SER A O 1
ATOM 1336 N N . ASP A 1 168 ? 26.375 5.954 -8.402 1.00 40.34 168 ASP A N 1
ATOM 1337 C CA . ASP A 1 168 ? 25.198 5.125 -8.238 1.00 40.34 168 ASP A CA 1
ATOM 1338 C C . ASP A 1 168 ? 24.344 5.381 -9.479 1.00 40.34 168 ASP A C 1
ATOM 1340 O O . ASP A 1 168 ? 23.486 6.267 -9.510 1.00 40.34 168 ASP A O 1
ATOM 1344 N N . ASP A 1 169 ? 24.617 4.593 -10.522 1.00 41.19 169 ASP A N 1
ATOM 1345 C CA . ASP A 1 169 ? 23.693 4.290 -11.606 1.00 41.19 169 ASP A CA 1
ATOM 1346 C C . ASP A 1 169 ? 22.531 3.513 -10.975 1.00 41.19 169 ASP A C 1
ATOM 1348 O O . ASP A 1 169 ? 22.353 2.309 -11.170 1.00 41.19 169 ASP A O 1
ATOM 1352 N N . GLY A 1 170 ? 21.772 4.221 -10.135 1.00 39.72 170 GLY A N 1
ATOM 1353 C CA . GLY A 1 170 ? 20.554 3.756 -9.520 1.00 39.72 170 GLY A CA 1
ATOM 1354 C C . GLY A 1 170 ? 19.582 3.501 -10.647 1.00 39.72 170 GLY A C 1
ATOM 1355 O O . GLY A 1 170 ? 18.913 4.423 -11.113 1.00 39.72 170 GLY A O 1
ATOM 1356 N N . ALA A 1 171 ? 19.543 2.249 -11.100 1.00 39.03 171 ALA A N 1
ATOM 1357 C CA . ALA A 1 171 ? 18.510 1.745 -11.974 1.00 39.03 171 ALA A CA 1
ATOM 1358 C C . ALA A 1 171 ? 17.177 2.048 -11.289 1.00 39.03 171 ALA A C 1
ATOM 1360 O O . ALA A 1 171 ? 16.799 1.409 -10.309 1.00 39.03 171 ALA A O 1
ATOM 1361 N N . GLN A 1 172 ? 16.508 3.103 -11.752 1.00 49.25 172 GLN A N 1
ATOM 1362 C CA . GLN A 1 172 ? 15.208 3.506 -11.244 1.00 49.25 172 GLN A CA 1
ATOM 1363 C C . GLN A 1 172 ? 14.216 2.464 -11.753 1.00 49.25 172 GLN A C 1
ATOM 1365 O O . GLN A 1 172 ? 13.727 2.551 -12.879 1.00 49.25 172 GLN A O 1
ATOM 1370 N N . GLN A 1 173 ? 14.038 1.419 -10.938 1.00 58.12 173 GLN A N 1
ATOM 1371 C CA . GLN A 1 173 ? 13.290 0.216 -11.276 1.00 58.12 173 GLN A CA 1
ATOM 1372 C C . GLN A 1 173 ? 11.902 0.602 -11.790 1.00 58.12 173 GLN A C 1
ATOM 1374 O O . GLN A 1 173 ? 11.224 1.454 -11.208 1.00 58.12 173 GLN A O 1
ATOM 1379 N N . ALA A 1 174 ? 11.477 -0.020 -12.890 1.00 68.06 174 ALA A N 1
ATOM 1380 C CA . ALA A 1 174 ? 10.156 0.241 -13.441 1.00 68.06 174 ALA A CA 1
ATOM 1381 C C . ALA A 1 174 ? 9.078 -0.110 -12.392 1.00 68.06 174 ALA A C 1
ATOM 1383 O O . ALA A 1 174 ? 9.147 -1.182 -11.785 1.00 68.06 174 ALA A O 1
ATOM 1384 N N . PRO A 1 175 ? 8.085 0.766 -12.166 1.00 79.12 175 PRO A N 1
ATOM 1385 C CA . PRO A 1 175 ? 7.075 0.552 -11.141 1.00 79.12 175 PRO A CA 1
ATOM 1386 C C . PRO A 1 175 ? 6.195 -0.656 -11.482 1.00 79.12 175 PRO A C 1
ATOM 1388 O O . PRO A 1 175 ? 5.777 -0.857 -12.623 1.00 79.12 175 PRO A O 1
ATOM 1391 N N . THR A 1 176 ? 5.886 -1.455 -10.466 1.00 83.94 176 THR A N 1
ATOM 1392 C CA . THR A 1 176 ? 5.149 -2.714 -10.596 1.00 83.94 176 THR A CA 1
ATOM 1393 C C . THR A 1 176 ? 3.659 -2.520 -10.307 1.00 83.94 176 THR A C 1
ATOM 1395 O O . THR A 1 176 ? 3.274 -1.842 -9.357 1.00 83.94 176 THR A O 1
ATOM 1398 N N . THR A 1 177 ? 2.781 -3.152 -11.090 1.00 85.00 177 THR A N 1
ATOM 1399 C CA . THR A 1 177 ? 1.324 -3.171 -10.825 1.00 85.00 177 THR A CA 1
ATOM 1400 C C . THR A 1 177 ? 0.914 -4.248 -9.815 1.00 85.00 177 THR A C 1
ATOM 1402 O O . THR A 1 177 ? -0.210 -4.247 -9.311 1.00 85.00 177 THR A O 1
ATOM 1405 N N . LYS A 1 178 ? 1.825 -5.171 -9.483 1.00 88.50 178 LYS A N 1
ATOM 1406 C CA . LYS A 1 178 ? 1.649 -6.196 -8.453 1.00 88.50 178 LYS A CA 1
ATOM 1407 C C . LYS A 1 178 ? 2.455 -5.813 -7.216 1.00 88.50 178 LYS A C 1
ATOM 1409 O O . LYS A 1 178 ? 3.673 -5.741 -7.279 1.00 88.50 178 LYS A O 1
ATOM 1414 N N . ARG A 1 179 ? 1.768 -5.633 -6.087 1.00 89.88 179 ARG A N 1
ATOM 1415 C CA . ARG A 1 179 ? 2.367 -5.251 -4.801 1.00 89.88 179 ARG A CA 1
ATOM 1416 C C . ARG A 1 179 ? 3.458 -6.254 -4.351 1.00 89.88 179 ARG A C 1
ATOM 1418 O O . ARG A 1 179 ? 3.137 -7.444 -4.264 1.00 89.88 179 ARG A O 1
ATOM 1425 N N . PRO A 1 180 ? 4.691 -5.804 -4.032 1.00 90.12 180 PRO A N 1
ATOM 1426 C CA . PRO A 1 180 ? 5.765 -6.670 -3.520 1.00 90.12 180 PRO A CA 1
ATOM 1427 C C . PRO A 1 180 ? 5.490 -7.182 -2.095 1.00 90.12 180 PRO A C 1
ATOM 1429 O O . PRO A 1 180 ? 5.640 -8.366 -1.792 1.00 90.12 180 PRO A O 1
ATOM 1432 N N . TRP A 1 181 ? 5.010 -6.296 -1.218 1.00 90.31 181 TRP A N 1
ATOM 1433 C CA . TRP A 1 181 ? 4.718 -6.591 0.186 1.00 90.31 181 TRP A CA 1
ATOM 1434 C C . TRP A 1 181 ? 3.277 -7.072 0.422 1.00 90.31 181 TRP A C 1
ATOM 1436 O O . TRP A 1 181 ? 2.342 -6.752 -0.315 1.00 90.31 181 TRP A O 1
ATOM 1446 N N . LYS A 1 182 ? 3.071 -7.826 1.511 1.00 89.50 182 LYS A N 1
ATOM 1447 C CA . LYS A 1 182 ? 1.726 -8.239 1.973 1.00 89.50 182 LYS A CA 1
ATOM 1448 C C . LYS A 1 182 ? 1.062 -7.182 2.856 1.00 89.50 182 LYS A C 1
ATOM 1450 O O . LYS A 1 182 ? -0.146 -6.981 2.763 1.00 89.50 182 LYS A O 1
ATOM 1455 N N . CYS A 1 183 ? 1.863 -6.536 3.694 1.00 89.69 183 CYS A N 1
ATOM 1456 C CA . CYS A 1 183 ? 1.512 -5.411 4.548 1.00 89.69 183 CYS A CA 1
ATOM 1457 C C . CYS A 1 183 ? 2.726 -4.472 4.640 1.00 89.69 183 CYS A C 1
ATOM 1459 O O . CYS A 1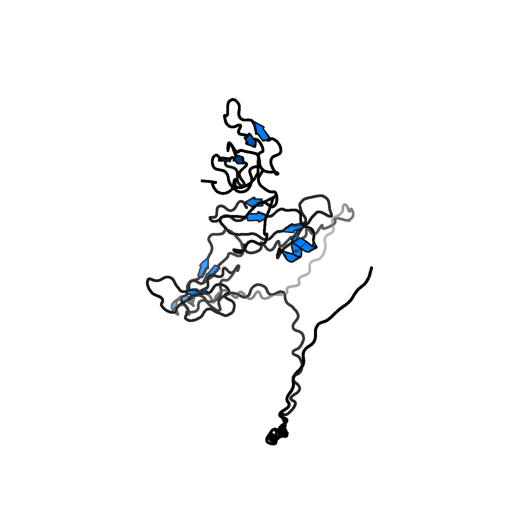 183 ? 3.826 -4.909 4.302 1.00 89.69 183 CYS A O 1
ATOM 1461 N N . CYS A 1 184 ? 2.528 -3.217 5.042 1.00 90.81 184 CYS A N 1
ATOM 1462 C CA . CYS A 1 184 ? 3.617 -2.257 5.245 1.00 90.81 184 CYS A CA 1
ATOM 1463 C C . CYS A 1 184 ? 3.270 -1.242 6.343 1.00 90.81 184 CYS A C 1
ATOM 1465 O O . CYS A 1 184 ? 2.219 -0.608 6.245 1.00 90.81 184 CYS A O 1
ATOM 1467 N N . ASP A 1 185 ? 4.129 -1.055 7.348 1.00 88.12 185 ASP A N 1
ATOM 1468 C CA . ASP A 1 185 ? 3.907 -0.070 8.422 1.00 88.12 185 ASP A CA 1
ATOM 1469 C C . ASP A 1 185 ? 4.491 1.322 8.105 1.00 88.12 185 ASP A C 1
ATOM 1471 O O . ASP A 1 185 ? 3.892 2.345 8.442 1.00 88.12 185 ASP A O 1
ATOM 1475 N N . ASN A 1 186 ? 5.626 1.380 7.410 1.00 87.56 186 ASN A N 1
ATOM 1476 C CA . ASN A 1 186 ? 6.334 2.591 7.001 1.00 87.56 186 ASN A CA 1
ATOM 1477 C C . ASN A 1 186 ? 6.140 2.849 5.497 1.00 87.56 186 ASN A C 1
ATOM 1479 O O . ASN A 1 186 ? 7.078 2.810 4.696 1.00 87.56 186 ASN A O 1
ATOM 1483 N N . ILE A 1 187 ? 4.882 3.057 5.101 1.00 90.06 187 ILE A N 1
ATOM 1484 C CA . ILE A 1 187 ? 4.512 3.298 3.705 1.00 90.06 187 ILE A CA 1
ATOM 1485 C C . ILE A 1 187 ? 4.744 4.760 3.295 1.00 90.06 187 ILE A C 1
ATOM 1487 O O . ILE A 1 187 ? 4.234 5.694 3.917 1.00 90.06 187 ILE A O 1
ATOM 1491 N N . GLU A 1 188 ? 5.468 4.954 2.197 1.00 89.44 188 GLU A N 1
ATOM 1492 C CA . GLU A 1 188 ? 5.747 6.259 1.601 1.00 89.44 188 GLU A CA 1
ATOM 1493 C C . GLU A 1 188 ? 5.022 6.396 0.259 1.00 89.44 188 GLU A C 1
ATOM 1495 O O . GLU A 1 188 ? 5.120 5.519 -0.602 1.00 89.44 188 GLU A O 1
ATOM 1500 N N . GLN A 1 189 ? 4.308 7.510 0.067 1.00 90.12 189 GLN A N 1
ATOM 1501 C CA . GLN A 1 189 ? 3.877 7.931 -1.265 1.00 90.12 189 GLN A CA 1
ATOM 1502 C C . GLN A 1 189 ? 5.025 8.704 -1.918 1.00 90.12 189 GLN A C 1
ATOM 1504 O O . GLN A 1 189 ? 5.482 9.705 -1.363 1.00 90.12 189 GLN A O 1
ATOM 1509 N N . LEU A 1 190 ? 5.463 8.272 -3.099 1.00 89.81 190 LEU A N 1
ATOM 1510 C CA . LEU A 1 190 ? 6.501 8.985 -3.842 1.00 89.81 190 LEU A CA 1
ATOM 1511 C C . LEU A 1 190 ? 5.942 10.311 -4.424 1.00 89.81 190 LEU A C 1
ATOM 1513 O O . LEU A 1 190 ? 4.726 10.441 -4.617 1.00 89.81 190 LEU A O 1
ATOM 1517 N N . PRO A 1 191 ? 6.785 11.343 -4.641 1.00 86.06 191 PRO A N 1
ATOM 1518 C CA . PRO A 1 191 ? 6.331 12.715 -4.900 1.00 86.06 191 PRO A CA 1
ATOM 1519 C C . PRO A 1 191 ? 5.725 12.949 -6.297 1.00 86.06 191 PRO A C 1
ATOM 1521 O O . PRO A 1 191 ? 5.258 14.059 -6.586 1.00 86.06 191 PRO A O 1
ATOM 1524 N N . GLU A 1 192 ? 5.728 11.948 -7.178 1.00 84.12 192 GLU A N 1
ATOM 1525 C CA . GLU A 1 192 ? 5.160 12.023 -8.520 1.00 84.12 192 GLU A CA 1
ATOM 1526 C C . GLU A 1 192 ? 3.647 12.280 -8.466 1.00 84.12 192 GLU A C 1
ATOM 1528 O O . GLU A 1 192 ? 2.863 11.533 -7.878 1.00 84.12 192 GLU A O 1
ATOM 1533 N N . ARG A 1 193 ? 3.201 13.344 -9.145 1.00 78.31 193 ARG A N 1
ATOM 1534 C CA . ARG A 1 193 ? 1.783 13.735 -9.219 1.00 78.31 193 ARG A CA 1
ATOM 1535 C C . ARG A 1 193 ? 1.024 12.931 -10.274 1.00 78.31 193 ARG A C 1
ATOM 1537 O O . ARG A 1 193 ? 0.504 13.489 -11.238 1.00 78.31 193 ARG A O 1
ATOM 1544 N N . ILE A 1 194 ? 0.989 11.621 -10.084 1.00 80.81 194 ILE A N 1
ATOM 1545 C CA . ILE A 1 194 ? 0.316 10.655 -10.954 1.00 80.81 194 ILE A CA 1
ATOM 1546 C C . ILE A 1 194 ? -0.910 10.045 -10.262 1.00 80.81 194 ILE A C 1
ATOM 1548 O O . ILE A 1 194 ? -1.046 10.093 -9.039 1.00 80.81 194 ILE A O 1
ATOM 1552 N N . SER A 1 195 ? -1.818 9.478 -11.056 1.00 82.00 195 SER A N 1
ATOM 1553 C CA . SER A 1 195 ? -2.993 8.757 -10.567 1.00 82.00 195 SER A CA 1
ATOM 1554 C C . SER A 1 195 ? -3.161 7.452 -11.358 1.00 82.00 195 SER A C 1
ATOM 1556 O O . SER A 1 195 ? -3.298 7.528 -12.580 1.00 82.00 195 SER A O 1
ATOM 1558 N N . PRO A 1 196 ? -3.155 6.271 -10.710 1.00 86.56 196 PRO A N 1
ATOM 1559 C CA . PRO A 1 196 ? -2.890 6.058 -9.284 1.00 86.56 196 PRO A CA 1
ATOM 1560 C C . PRO A 1 196 ? -1.469 6.488 -8.853 1.00 86.56 196 PRO A C 1
ATOM 1562 O O . PRO A 1 196 ? -0.594 6.601 -9.714 1.00 86.56 196 PRO A O 1
ATOM 1565 N N . PRO A 1 197 ? -1.229 6.746 -7.555 1.00 88.44 197 PRO A N 1
ATOM 1566 C CA . PRO A 1 197 ? 0.090 7.116 -7.037 1.00 88.44 197 PRO A CA 1
ATOM 1567 C C . PRO A 1 197 ? 1.103 5.956 -7.043 1.00 88.44 197 PRO A C 1
ATOM 1569 O O . PRO A 1 197 ? 0.733 4.778 -7.097 1.00 88.44 197 PRO A O 1
ATOM 1572 N N . PHE A 1 198 ? 2.390 6.306 -6.958 1.00 92.50 198 PHE A N 1
ATOM 1573 C CA . PHE A 1 198 ? 3.469 5.370 -6.636 1.00 92.50 198 PHE A CA 1
ATOM 1574 C C . PHE A 1 198 ? 3.692 5.287 -5.125 1.00 92.50 198 PHE A C 1
ATOM 1576 O O . PHE A 1 198 ? 3.608 6.290 -4.409 1.00 92.50 198 PHE A O 1
ATOM 1583 N N . TRP A 1 199 ? 4.040 4.090 -4.665 1.00 91.75 199 TRP A N 1
ATOM 1584 C CA . TRP A 1 199 ? 4.311 3.776 -3.269 1.00 91.75 199 TRP A CA 1
ATOM 1585 C C . TRP A 1 199 ? 5.614 2.997 -3.125 1.00 91.75 199 TRP A C 1
ATOM 1587 O O . TRP A 1 199 ? 5.929 2.156 -3.971 1.00 91.75 199 TRP A O 1
ATOM 1597 N N . ARG A 1 200 ? 6.311 3.207 -2.008 1.00 92.06 200 ARG A N 1
ATOM 1598 C CA . ARG A 1 200 ? 7.431 2.377 -1.547 1.00 92.06 200 ARG A CA 1
ATOM 1599 C C . ARG A 1 200 ? 7.196 1.968 -0.095 1.00 92.06 200 ARG A C 1
ATOM 1601 O O . ARG A 1 200 ? 6.673 2.760 0.690 1.00 92.06 200 ARG A O 1
ATOM 1608 N N . CYS A 1 201 ? 7.583 0.745 0.256 1.00 91.50 201 CYS A N 1
ATOM 1609 C CA . CYS A 1 201 ? 7.549 0.277 1.635 1.00 91.50 201 CYS A CA 1
ATOM 1610 C C . CYS A 1 201 ? 8.934 0.362 2.281 1.00 91.50 201 CYS A C 1
ATOM 1612 O O . CYS A 1 201 ? 9.835 -0.402 1.937 1.00 91.50 201 CYS A O 1
ATOM 1614 N N . ASN A 1 202 ? 9.077 1.258 3.255 1.00 89.81 202 ASN A N 1
ATOM 1615 C CA . ASN A 1 202 ? 10.316 1.485 3.995 1.00 89.81 202 ASN A CA 1
ATOM 1616 C C . ASN A 1 202 ? 10.345 0.689 5.320 1.00 89.81 202 ASN A C 1
ATOM 1618 O O . ASN A 1 202 ? 10.912 1.156 6.311 1.00 89.81 202 ASN A O 1
ATOM 1622 N N . ASP A 1 203 ? 9.684 -0.473 5.371 1.00 89.75 203 ASP A N 1
ATOM 1623 C CA . ASP A 1 203 ? 9.759 -1.382 6.519 1.00 89.75 203 ASP A CA 1
ATOM 1624 C C . ASP A 1 203 ? 11.156 -2.001 6.607 1.00 89.75 203 ASP A C 1
ATOM 1626 O O . ASP A 1 203 ? 11.715 -2.451 5.606 1.00 89.75 203 ASP A O 1
ATOM 1630 N N . GLU A 1 204 ? 11.703 -2.062 7.820 1.00 89.50 204 GLU A N 1
ATOM 1631 C CA . GLU A 1 204 ? 12.987 -2.707 8.086 1.00 89.50 204 GLU A CA 1
ATOM 1632 C C . GLU A 1 204 ? 12.843 -4.237 7.994 1.00 89.50 204 GLU A C 1
ATOM 1634 O O . GLU A 1 204 ? 12.132 -4.885 8.770 1.00 89.50 204 GLU A O 1
ATOM 1639 N N . LEU A 1 205 ? 13.528 -4.826 7.016 1.00 86.31 205 LEU A N 1
ATOM 1640 C CA . LEU A 1 205 ? 13.493 -6.242 6.686 1.00 86.31 205 LEU A CA 1
ATOM 1641 C C . LEU A 1 205 ? 14.822 -6.931 7.004 1.00 86.31 205 LEU A C 1
ATOM 1643 O O . LEU A 1 205 ? 15.915 -6.461 6.692 1.00 86.31 205 LEU A O 1
ATOM 1647 N N . GLU A 1 206 ? 14.700 -8.149 7.529 1.00 85.19 206 GLU A N 1
ATOM 1648 C CA . GLU A 1 206 ? 15.785 -9.130 7.527 1.00 85.19 206 GLU A CA 1
ATOM 1649 C C . GLU A 1 206 ? 16.228 -9.433 6.080 1.00 85.19 206 GLU A C 1
ATOM 1651 O O . GLU A 1 206 ? 15.358 -9.594 5.212 1.00 85.19 206 GLU A O 1
ATOM 1656 N N . PRO A 1 207 ? 17.533 -9.629 5.798 1.00 84.56 207 PRO A N 1
ATOM 1657 C CA . PRO A 1 207 ? 18.023 -9.872 4.436 1.00 84.56 207 PRO A CA 1
ATOM 1658 C C . PRO A 1 207 ? 17.332 -11.035 3.716 1.00 84.56 207 PRO A C 1
ATOM 1660 O O . PRO A 1 207 ? 17.021 -10.952 2.529 1.00 84.56 207 PRO A O 1
ATOM 1663 N N . SER A 1 208 ? 17.015 -12.102 4.452 1.00 82.75 208 SER A N 1
ATOM 1664 C CA . SER A 1 208 ? 16.300 -13.274 3.936 1.00 82.75 208 SER A CA 1
ATOM 1665 C C . SER A 1 208 ? 14.839 -12.997 3.566 1.00 82.75 208 SER A C 1
ATOM 1667 O O . SER A 1 208 ? 14.300 -13.673 2.691 1.00 82.75 208 SER A O 1
ATOM 1669 N N . LYS A 1 209 ? 14.189 -12.014 4.205 1.00 85.31 209 LYS A N 1
ATOM 1670 C CA . LYS A 1 209 ? 12.826 -11.581 3.860 1.00 85.31 209 LYS A CA 1
ATOM 1671 C C . LYS A 1 209 ? 12.837 -10.666 2.647 1.00 85.31 209 LYS A C 1
ATOM 1673 O O . LYS A 1 209 ? 11.990 -10.845 1.779 1.00 85.31 209 LYS A O 1
ATOM 1678 N N . CYS A 1 210 ? 13.787 -9.731 2.582 1.00 86.31 210 CYS A N 1
ATOM 1679 C CA . CYS A 1 210 ? 13.860 -8.773 1.484 1.00 86.31 210 CYS A CA 1
ATOM 1680 C C . CYS A 1 210 ? 14.079 -9.485 0.137 1.00 86.31 210 CYS A C 1
ATOM 1682 O O . CYS A 1 210 ? 13.238 -9.370 -0.749 1.00 86.31 210 CYS A O 1
ATOM 1684 N N . VAL A 1 211 ? 15.091 -10.359 0.034 1.00 82.44 211 VAL A N 1
ATOM 1685 C CA . VAL A 1 211 ? 15.380 -11.144 -1.191 1.00 82.44 211 VAL A CA 1
ATOM 1686 C C . VAL A 1 211 ? 14.240 -12.107 -1.580 1.00 82.44 211 VAL A C 1
ATOM 1688 O O . VAL A 1 211 ? 14.162 -12.560 -2.718 1.00 82.44 211 VAL A O 1
ATOM 1691 N N . ALA A 1 212 ? 13.337 -12.437 -0.651 1.00 83.69 212 ALA A N 1
ATOM 1692 C CA . ALA A 1 212 ? 12.187 -13.306 -0.908 1.00 83.69 212 ALA A CA 1
ATOM 1693 C C . ALA A 1 212 ? 10.900 -12.555 -1.309 1.00 83.69 212 ALA A C 1
ATOM 1695 O O . ALA A 1 212 ? 9.931 -13.205 -1.707 1.00 83.69 212 ALA A O 1
ATOM 1696 N N . GLN A 1 213 ? 10.853 -11.227 -1.152 1.00 81.75 213 GLN A N 1
ATOM 1697 C CA . GLN A 1 213 ? 9.653 -10.405 -1.382 1.00 81.75 213 GLN A CA 1
ATOM 1698 C C . GLN A 1 213 ? 9.859 -9.294 -2.414 1.00 81.75 213 GLN A C 1
ATOM 1700 O O . GLN A 1 213 ? 8.882 -8.886 -3.036 1.00 81.75 213 GLN A O 1
ATOM 1705 N N . CYS A 1 214 ? 11.098 -8.837 -2.599 1.00 85.44 214 CYS A N 1
ATOM 1706 C CA . CYS A 1 214 ? 11.451 -7.686 -3.420 1.00 85.44 214 CYS A CA 1
ATOM 1707 C C . CYS A 1 21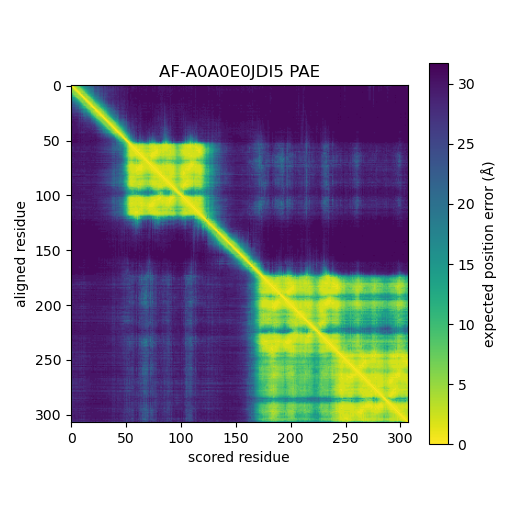4 ? 12.498 -8.068 -4.471 1.00 85.44 214 CYS A C 1
ATOM 1709 O O . CYS A 1 214 ? 13.348 -8.931 -4.233 1.00 85.44 214 CYS A O 1
ATOM 1711 N N . GLU A 1 215 ? 12.441 -7.418 -5.629 1.00 83.56 215 GLU A N 1
ATOM 1712 C CA . GLU A 1 215 ? 13.442 -7.527 -6.689 1.00 83.56 215 GLU A CA 1
ATOM 1713 C C . GLU A 1 215 ? 14.731 -6.783 -6.303 1.00 83.56 215 GLU A C 1
ATOM 1715 O O . GLU A 1 215 ? 15.831 -7.276 -6.566 1.00 83.56 215 GLU A O 1
ATOM 1720 N N . VAL A 1 216 ? 14.603 -5.636 -5.622 1.00 84.88 216 VAL A N 1
ATOM 1721 C CA . VAL A 1 216 ? 15.723 -4.803 -5.166 1.00 84.88 216 VAL A CA 1
ATOM 1722 C C . VAL A 1 216 ? 15.642 -4.524 -3.662 1.00 84.88 216 VAL A C 1
ATOM 1724 O O . VAL A 1 216 ? 14.643 -4.029 -3.135 1.00 84.88 216 VAL A O 1
ATOM 1727 N N . CYS A 1 217 ? 16.755 -4.790 -2.978 1.00 87.94 217 CYS A N 1
ATOM 1728 C CA . CYS A 1 217 ? 16.971 -4.487 -1.566 1.00 87.94 217 CYS A CA 1
ATOM 1729 C C . CYS A 1 217 ? 18.032 -3.396 -1.418 1.00 87.94 217 CYS A C 1
ATOM 1731 O O . CYS A 1 217 ? 19.089 -3.478 -2.044 1.00 87.94 217 CYS A O 1
ATOM 1733 N N . GLN A 1 218 ? 17.773 -2.415 -0.560 1.00 85.56 218 GLN A N 1
ATOM 1734 C CA . GLN A 1 218 ? 18.677 -1.300 -0.271 1.00 85.56 218 GLN A CA 1
ATOM 1735 C C . GLN A 1 218 ? 18.884 -1.176 1.239 1.00 85.56 218 GLN A C 1
ATOM 1737 O O . GLN A 1 218 ? 18.010 -1.547 2.014 1.00 85.56 218 GLN A O 1
ATOM 1742 N N . GLU A 1 219 ? 20.024 -0.653 1.680 1.00 82.69 219 GLU A N 1
ATOM 1743 C CA . GLU A 1 219 ? 20.233 -0.334 3.095 1.00 82.69 219 GLU A CA 1
ATOM 1744 C C . GLU A 1 219 ? 19.425 0.905 3.502 1.00 82.69 219 GLU A C 1
ATOM 1746 O O . GLU A 1 219 ? 19.394 1.915 2.793 1.00 82.69 219 GLU A O 1
ATOM 1751 N N . ALA A 1 220 ? 18.764 0.827 4.657 1.00 77.06 220 ALA A N 1
ATOM 1752 C CA . ALA A 1 220 ? 18.063 1.955 5.249 1.00 77.06 220 ALA A CA 1
ATOM 1753 C C . ALA A 1 220 ? 19.049 3.105 5.547 1.00 77.06 220 ALA A C 1
ATOM 1755 O O . ALA A 1 220 ? 20.173 2.844 5.988 1.00 77.06 220 ALA A O 1
ATOM 1756 N N . PRO A 1 221 ? 18.652 4.381 5.378 1.00 71.31 221 PRO A N 1
ATOM 1757 C CA . PRO A 1 221 ? 19.503 5.515 5.730 1.00 71.31 221 PRO A CA 1
ATOM 1758 C C . PRO A 1 221 ? 19.871 5.508 7.225 1.00 71.31 221 PRO A C 1
ATOM 1760 O O . PRO A 1 221 ? 19.035 5.800 8.079 1.00 71.31 221 PRO A O 1
ATOM 1763 N N . GLY A 1 222 ? 21.126 5.199 7.559 1.00 70.69 222 GLY A N 1
ATOM 1764 C CA . GLY A 1 222 ? 21.550 5.082 8.955 1.00 70.69 222 GLY A CA 1
ATOM 1765 C C . GLY A 1 222 ? 23.006 4.644 9.155 1.00 70.69 222 GLY A C 1
ATOM 1766 O O . GLY A 1 222 ? 23.786 4.608 8.202 1.00 70.69 222 GLY A O 1
ATOM 1767 N N . PRO A 1 223 ? 23.403 4.343 10.406 1.00 73.69 223 PRO A N 1
ATOM 1768 C CA . PRO A 1 223 ? 24.721 3.801 10.726 1.00 73.69 223 PRO A CA 1
ATOM 1769 C C . PRO A 1 223 ? 24.938 2.428 10.079 1.00 73.69 223 PRO A C 1
ATOM 1771 O O . PRO A 1 223 ? 24.078 1.558 10.172 1.00 73.69 223 PRO A O 1
ATOM 1774 N N . PHE A 1 224 ? 26.104 2.219 9.466 1.00 63.06 224 PHE A N 1
ATOM 1775 C CA . PHE A 1 224 ? 26.440 0.956 8.808 1.00 63.06 224 PHE A CA 1
ATOM 1776 C C . PHE A 1 224 ? 26.933 -0.113 9.810 1.00 63.06 224 PHE A C 1
ATOM 1778 O O . PHE A 1 224 ? 27.762 0.217 10.668 1.00 63.06 224 PHE A O 1
ATOM 1785 N N . PRO A 1 225 ? 26.533 -1.395 9.678 1.00 65.56 225 PRO A N 1
ATOM 1786 C CA . PRO A 1 225 ? 25.546 -1.922 8.730 1.00 65.56 225 PRO A CA 1
ATOM 1787 C C . PRO A 1 225 ? 24.106 -1.624 9.179 1.00 65.56 225 PRO A C 1
ATOM 1789 O O . PRO A 1 225 ? 23.746 -1.885 10.328 1.00 65.56 225 PRO A O 1
ATOM 1792 N N . GLY A 1 226 ? 23.294 -1.094 8.263 1.00 69.88 226 GLY A N 1
ATOM 1793 C CA . GLY A 1 226 ? 21.882 -0.788 8.505 1.00 69.88 226 GLY A CA 1
ATOM 1794 C C . GLY A 1 226 ? 20.945 -1.969 8.200 1.00 69.88 226 GLY A C 1
ATOM 1795 O O . GLY A 1 226 ? 21.356 -2.930 7.543 1.00 69.88 226 GLY A O 1
ATOM 1796 N N . PRO A 1 227 ? 19.676 -1.915 8.645 1.00 82.00 227 PRO A N 1
ATOM 1797 C CA . PRO A 1 227 ? 18.643 -2.842 8.185 1.00 82.00 227 PRO A CA 1
ATOM 1798 C C . PRO A 1 227 ? 18.372 -2.651 6.684 1.00 82.00 227 PRO A C 1
ATOM 1800 O O . PRO A 1 227 ? 18.633 -1.582 6.130 1.00 82.00 227 PRO A O 1
ATOM 1803 N N . LEU A 1 228 ? 17.838 -3.674 6.013 1.00 87.62 228 LEU A N 1
ATOM 1804 C CA . LEU A 1 228 ? 17.484 -3.584 4.593 1.00 87.62 228 LEU A CA 1
ATOM 1805 C C . LEU A 1 228 ? 16.023 -3.158 4.419 1.00 87.62 228 LEU A C 1
ATOM 1807 O O . LEU A 1 228 ? 15.160 -3.561 5.191 1.00 87.62 228 LEU A O 1
ATOM 1811 N N . ILE A 1 229 ? 15.742 -2.387 3.375 1.00 90.19 229 ILE A N 1
ATOM 1812 C CA . ILE A 1 229 ? 14.405 -1.976 2.941 1.00 90.19 229 ILE A CA 1
ATOM 1813 C C . ILE A 1 229 ? 14.135 -2.462 1.513 1.00 90.19 229 ILE A C 1
ATOM 1815 O O . ILE A 1 229 ? 15.056 -2.746 0.742 1.00 90.19 229 ILE A O 1
ATOM 1819 N N . CYS A 1 230 ? 12.853 -2.553 1.170 1.00 90.38 230 CYS A N 1
ATOM 1820 C CA . CYS A 1 230 ? 12.379 -2.903 -0.164 1.00 90.38 230 CYS A CA 1
ATOM 1821 C C . CYS A 1 230 ? 12.393 -1.657 -1.065 1.00 90.38 230 CYS A C 1
ATOM 1823 O O . CYS A 1 230 ? 11.647 -0.710 -0.809 1.00 90.38 230 CYS A O 1
ATOM 1825 N N . SER A 1 231 ? 13.206 -1.645 -2.124 1.00 89.00 231 SER A N 1
ATOM 1826 C CA . SER A 1 231 ? 13.263 -0.498 -3.051 1.00 89.00 231 SER A CA 1
ATOM 1827 C C . SER A 1 231 ? 12.291 -0.601 -4.225 1.00 89.00 231 SER A C 1
ATOM 1829 O O . SER A 1 231 ? 12.163 0.353 -4.993 1.00 89.00 231 SER A O 1
ATOM 1831 N N . ASP A 1 232 ? 11.578 -1.722 -4.349 1.00 90.62 232 ASP A N 1
ATOM 1832 C CA . ASP A 1 232 ? 10.542 -1.925 -5.357 1.00 90.62 232 ASP A CA 1
ATOM 1833 C C . ASP A 1 232 ? 9.428 -0.874 -5.233 1.00 90.62 232 ASP A C 1
ATOM 1835 O O . ASP A 1 232 ? 8.826 -0.682 -4.171 1.00 90.62 232 ASP A O 1
ATOM 1839 N N . VAL A 1 233 ? 9.106 -0.227 -6.353 1.00 92.44 233 VAL A N 1
ATOM 1840 C CA . VAL A 1 233 ? 8.007 0.738 -6.436 1.00 92.44 233 VAL A CA 1
ATOM 1841 C C . VAL A 1 233 ? 6.730 0.021 -6.864 1.00 92.44 233 VAL A C 1
ATOM 1843 O O . VAL A 1 233 ? 6.710 -0.704 -7.862 1.00 92.44 233 VAL A O 1
ATOM 1846 N N . TYR A 1 234 ? 5.644 0.253 -6.133 1.00 92.50 234 TYR A N 1
ATOM 1847 C CA . TYR A 1 234 ? 4.306 -0.235 -6.460 1.00 92.50 234 TYR A CA 1
ATOM 1848 C C . TYR A 1 234 ? 3.435 0.898 -7.015 1.00 92.50 234 TYR A C 1
ATOM 1850 O O . TYR A 1 234 ? 3.334 1.969 -6.415 1.00 92.50 234 TYR A O 1
ATOM 1858 N N . TRP A 1 235 ? 2.761 0.652 -8.138 1.00 93.62 235 TRP A N 1
ATOM 1859 C CA . TRP A 1 235 ? 1.809 1.569 -8.758 1.00 93.62 235 TRP A CA 1
ATOM 1860 C C . TRP A 1 235 ? 0.373 1.096 -8.538 1.00 93.62 235 TRP A C 1
ATOM 1862 O O . TRP A 1 235 ? -0.037 0.050 -9.046 1.00 93.62 235 TRP A O 1
ATOM 1872 N N . GLY A 1 236 ? -0.415 1.873 -7.793 1.00 89.75 236 GLY A N 1
ATOM 1873 C CA . GLY A 1 236 ? -1.807 1.522 -7.526 1.00 89.75 236 GLY A CA 1
ATOM 1874 C C . GLY A 1 236 ? -2.512 2.450 -6.544 1.00 89.75 236 GLY A C 1
ATOM 1875 O O . GLY A 1 236 ? -1.909 3.316 -5.917 1.00 89.75 236 GLY A O 1
ATOM 1876 N N . ALA A 1 237 ? -3.832 2.296 -6.431 1.00 87.19 237 ALA A N 1
ATOM 1877 C CA . ALA A 1 237 ? -4.656 3.187 -5.609 1.00 87.19 237 ALA A CA 1
ATOM 1878 C C . ALA A 1 237 ? -4.567 2.872 -4.103 1.00 87.19 237 ALA A C 1
ATOM 1880 O O . ALA A 1 237 ? -4.716 3.769 -3.277 1.00 87.19 237 ALA A O 1
ATOM 1881 N N . ASP A 1 238 ? -4.316 1.607 -3.759 1.00 86.69 238 ASP A N 1
ATOM 1882 C CA . ASP A 1 238 ? -4.185 1.112 -2.388 1.00 86.69 238 ASP A CA 1
ATOM 1883 C C . ASP A 1 238 ? -2.789 0.494 -2.180 1.00 86.69 238 ASP A C 1
ATOM 1885 O O . ASP A 1 238 ? -2.503 -0.534 -2.800 1.00 86.69 238 ASP A O 1
ATOM 1889 N N . PRO A 1 239 ? -1.927 1.044 -1.304 1.00 87.88 239 PRO A N 1
ATOM 1890 C CA . PRO A 1 239 ? -0.648 0.426 -0.951 1.00 87.88 239 PRO A CA 1
ATOM 1891 C C . PRO A 1 239 ? -0.790 -0.825 -0.075 1.00 87.88 239 PRO A C 1
ATOM 1893 O O . PRO A 1 239 ? 0.175 -1.577 0.062 1.00 87.88 239 PRO A O 1
ATOM 1896 N N . GLY A 1 240 ? -1.972 -1.080 0.489 1.00 87.12 240 GLY A N 1
ATOM 1897 C CA . GLY A 1 240 ? -2.282 -2.266 1.272 1.00 87.12 240 GLY A CA 1
ATOM 1898 C C . GLY A 1 240 ? -2.474 -2.023 2.765 1.00 87.12 240 GLY A C 1
ATOM 1899 O O . GLY A 1 240 ? -2.418 -0.891 3.247 1.00 87.12 240 GLY A O 1
ATOM 1900 N N . PRO A 1 241 ? -2.728 -3.110 3.515 1.00 86.06 241 PRO A N 1
ATOM 1901 C CA . PRO A 1 241 ? -2.862 -3.040 4.956 1.00 86.06 241 PRO A CA 1
ATOM 1902 C C . PRO A 1 241 ? -1.512 -2.755 5.616 1.00 86.06 241 PRO A C 1
ATOM 1904 O O . PRO A 1 241 ? -0.453 -3.133 5.120 1.00 86.06 241 PRO A O 1
ATOM 1907 N N . PHE A 1 242 ? -1.581 -2.160 6.795 1.00 86.69 242 PHE A N 1
ATOM 1908 C CA . PHE A 1 242 ? -0.461 -2.066 7.719 1.00 86.69 242 PHE A CA 1
ATOM 1909 C C . PHE A 1 242 ? -0.246 -3.431 8.386 1.00 86.69 242 PHE A C 1
ATOM 1911 O O . PHE A 1 242 ? -1.183 -4.230 8.493 1.00 86.69 242 PHE A O 1
ATOM 1918 N N . CYS A 1 243 ? 0.986 -3.730 8.785 1.00 87.44 243 CYS A N 1
ATOM 1919 C CA . CYS A 1 243 ? 1.315 -4.957 9.509 1.00 87.44 243 CYS A CA 1
ATOM 1920 C C . CYS A 1 243 ? 0.866 -4.871 10.976 1.00 87.44 243 CYS A C 1
ATOM 1922 O O . CYS A 1 243 ? 0.425 -5.868 11.554 1.00 87.44 243 CYS A O 1
ATOM 1924 N N . THR A 1 244 ? 0.918 -3.674 11.562 1.00 85.25 244 THR A N 1
ATOM 1925 C CA . THR A 1 244 ? 0.367 -3.379 12.883 1.00 85.25 244 THR A CA 1
ATOM 1926 C C . THR A 1 244 ? -1.167 -3.272 12.809 1.00 85.25 244 THR A C 1
ATOM 1928 O O . THR A 1 244 ? -1.695 -2.483 12.018 1.00 85.25 244 THR A O 1
ATOM 1931 N N . PRO A 1 245 ? -1.927 -4.028 13.630 1.00 88.19 245 PRO A N 1
ATOM 1932 C CA . PRO A 1 245 ? -3.387 -3.981 13.615 1.00 88.19 245 PRO A CA 1
ATOM 1933 C C . PRO A 1 245 ? -3.923 -2.624 14.089 1.00 88.19 245 PRO A C 1
ATOM 1935 O O . PRO A 1 245 ? -3.390 -2.009 15.015 1.00 88.19 245 PRO A O 1
ATOM 1938 N N . ARG A 1 246 ? -5.032 -2.180 13.486 1.00 91.12 246 ARG A N 1
ATOM 1939 C CA . ARG A 1 246 ? -5.717 -0.935 13.862 1.00 91.12 246 ARG A CA 1
ATOM 1940 C C . ARG A 1 246 ? -6.222 -0.992 15.314 1.00 91.12 246 ARG A C 1
ATOM 1942 O O . ARG A 1 246 ? -6.814 -2.006 15.691 1.00 91.12 246 ARG A O 1
ATOM 1949 N N . PRO A 1 247 ? -6.117 0.096 16.105 1.00 94.38 247 PRO A N 1
ATOM 1950 C CA . PRO A 1 247 ? -6.552 0.117 17.507 1.00 94.38 247 PRO A CA 1
ATOM 1951 C C . PRO A 1 247 ? -8.032 -0.229 17.725 1.00 94.38 247 PRO A C 1
ATOM 1953 O O . PRO A 1 247 ? -8.393 -0.811 18.743 1.00 94.38 247 PRO A O 1
ATOM 1956 N N . TRP A 1 248 ? -8.895 0.097 16.762 1.00 93.50 248 TRP A N 1
ATOM 1957 C CA . TRP A 1 248 ? -10.335 -0.194 16.778 1.00 93.50 248 TRP A CA 1
ATOM 1958 C C . TRP A 1 248 ? -10.725 -1.501 16.064 1.00 93.50 248 TRP A C 1
ATOM 1960 O O . TRP A 1 248 ? -11.891 -1.884 16.099 1.00 93.50 248 TRP A O 1
ATOM 1970 N N . GLY A 1 249 ? -9.767 -2.224 15.476 1.00 91.12 249 GLY A N 1
ATOM 1971 C CA . GLY A 1 249 ? -10.010 -3.474 14.753 1.00 91.12 249 GLY A CA 1
ATOM 1972 C C . GLY A 1 249 ? -10.346 -3.281 13.270 1.00 91.12 249 GLY A C 1
ATOM 1973 O O . GLY A 1 249 ? -9.787 -2.420 12.584 1.00 91.12 249 GLY A O 1
ATOM 1974 N N . ASP A 1 250 ? -11.219 -4.140 12.745 1.00 89.25 250 ASP A N 1
ATOM 1975 C CA . ASP A 1 250 ? -11.349 -4.322 11.298 1.00 89.25 250 ASP A CA 1
ATOM 1976 C C . ASP A 1 250 ? -12.052 -3.167 10.574 1.00 89.25 250 ASP A C 1
ATOM 1978 O O . ASP A 1 250 ? -11.671 -2.874 9.441 1.00 89.25 250 ASP A O 1
ATOM 1982 N N . CYS A 1 251 ? -13.001 -2.481 11.217 1.00 92.38 251 CYS A N 1
ATOM 1983 C CA . CYS A 1 251 ? -13.839 -1.432 10.624 1.00 92.38 251 CYS A CA 1
ATOM 1984 C C . CYS A 1 251 ? -14.012 -0.219 11.561 1.00 92.38 251 CYS A C 1
ATOM 1986 O O . CYS A 1 251 ? -13.715 -0.314 12.753 1.00 92.38 251 CYS A O 1
ATOM 1988 N N . CYS A 1 252 ? -14.480 0.914 11.026 1.00 94.75 252 CYS A N 1
ATOM 1989 C CA . CYS A 1 252 ? -14.900 2.087 11.803 1.00 94.75 252 CYS A CA 1
ATOM 1990 C C . CYS A 1 252 ? -15.948 2.930 11.049 1.00 94.75 252 CYS A C 1
ATOM 1992 O O . CYS A 1 252 ? -15.757 3.242 9.871 1.00 94.75 252 CYS A O 1
ATOM 1994 N N . ASP A 1 253 ? -17.021 3.349 11.722 1.00 94.38 253 ASP A N 1
ATOM 1995 C CA . ASP A 1 253 ? -18.101 4.160 11.139 1.00 94.38 253 ASP A CA 1
ATOM 1996 C C . ASP A 1 253 ? -17.854 5.681 11.230 1.00 94.38 253 ASP A C 1
ATOM 1998 O O . ASP A 1 253 ? -18.082 6.398 10.240 1.00 94.38 253 ASP A O 1
ATOM 2002 N N . ASP A 1 254 ? -17.391 6.165 12.392 1.00 94.56 254 ASP A N 1
ATOM 2003 C CA . ASP A 1 254 ? -17.062 7.567 12.706 1.00 94.56 254 ASP A CA 1
ATOM 2004 C C . ASP A 1 254 ? -15.536 7.782 12.746 1.00 94.56 254 ASP A C 1
ATOM 2006 O O . ASP A 1 254 ? -14.879 7.810 13.795 1.00 94.56 254 ASP A O 1
ATOM 2010 N N . THR A 1 255 ? -14.962 7.919 11.550 1.00 94.12 255 THR A N 1
ATOM 2011 C CA . THR A 1 255 ? -13.528 8.129 11.330 1.00 94.12 255 THR A CA 1
ATOM 2012 C C . THR A 1 255 ? -13.173 9.615 11.270 1.00 94.12 255 THR A C 1
ATOM 2014 O O . THR A 1 255 ? -13.718 10.355 10.449 1.00 94.12 255 THR A O 1
ATOM 2017 N N . SER A 1 256 ? -12.173 10.042 12.039 1.00 94.94 256 SER A N 1
ATOM 2018 C CA . SER A 1 256 ? -11.580 11.385 11.952 1.00 94.94 256 SER A CA 1
ATOM 2019 C C . SER A 1 256 ? -10.112 11.292 11.535 1.00 94.94 256 SER A C 1
ATOM 2021 O O . SER A 1 256 ? -9.298 10.778 12.298 1.00 94.94 256 SER A O 1
ATOM 2023 N N . CYS A 1 257 ? -9.766 11.788 10.344 1.00 94.44 257 CYS A N 1
ATOM 2024 C CA . CYS A 1 257 ? -8.429 11.654 9.751 1.00 94.44 257 CYS A CA 1
ATOM 2025 C C . CYS A 1 257 ? -7.807 13.003 9.351 1.00 94.44 257 CYS A C 1
ATOM 2027 O O . CYS A 1 257 ? -8.509 13.934 8.948 1.00 94.44 257 CYS A O 1
ATOM 2029 N N . THR A 1 258 ? -6.476 13.100 9.408 1.00 93.94 258 THR A N 1
ATOM 2030 C CA . THR A 1 258 ? -5.717 14.201 8.791 1.00 93.94 258 THR A CA 1
ATOM 2031 C C . THR A 1 258 ? -5.754 14.119 7.259 1.00 93.94 258 THR A C 1
ATOM 2033 O O . THR A 1 258 ? -6.095 13.094 6.676 1.00 93.94 258 THR A O 1
ATOM 2036 N N . LYS A 1 259 ? -5.355 15.210 6.590 1.00 88.31 259 LYS A N 1
ATOM 2037 C CA . LYS A 1 259 ? -5.175 15.269 5.125 1.00 88.31 259 LYS A CA 1
ATOM 2038 C C . LYS A 1 259 ? -3.756 14.890 4.661 1.00 88.31 259 LYS A C 1
ATOM 2040 O O . LYS A 1 259 ? -3.390 15.205 3.533 1.00 88.31 259 LYS A O 1
ATOM 2045 N N . SER A 1 260 ? -2.938 14.297 5.534 1.00 86.00 260 SER A N 1
ATOM 2046 C CA . SER A 1 260 ? -1.627 13.755 5.149 1.00 86.00 260 SER A CA 1
ATOM 2047 C C . SER A 1 260 ? -1.799 12.449 4.374 1.00 86.00 260 SER A C 1
ATOM 2049 O O . SER A 1 260 ? -2.865 11.835 4.426 1.00 86.00 260 SER A O 1
ATOM 2051 N N . ILE A 1 261 ? -0.753 12.014 3.672 1.00 82.38 261 ILE A N 1
ATOM 2052 C CA . ILE A 1 261 ? -0.715 10.701 3.025 1.00 82.38 261 ILE A CA 1
ATOM 2053 C C . ILE A 1 261 ? 0.588 10.003 3.459 1.00 82.38 261 ILE A C 1
ATOM 2055 O O . ILE A 1 261 ? 1.654 10.541 3.167 1.00 82.38 261 ILE A O 1
ATOM 2059 N N . PRO A 1 262 ? 0.522 8.862 4.175 1.00 81.50 262 PRO A N 1
ATOM 2060 C CA . PRO A 1 262 ? -0.685 8.272 4.762 1.00 81.50 262 PRO A CA 1
ATOM 2061 C C . PRO A 1 262 ? -1.381 9.208 5.784 1.00 81.50 262 PRO A C 1
ATOM 2063 O O . PRO A 1 262 ? -0.738 10.061 6.411 1.00 81.50 262 PRO A O 1
ATOM 2066 N N . PRO A 1 263 ? -2.713 9.099 5.950 1.00 88.81 263 PRO A N 1
ATOM 2067 C CA . PRO A 1 263 ? -3.447 9.889 6.932 1.00 88.81 263 PRO A CA 1
ATOM 2068 C C . PRO A 1 263 ? -3.185 9.375 8.351 1.00 88.81 263 PRO A C 1
ATOM 2070 O O . PRO A 1 263 ? -2.926 8.194 8.557 1.00 88.81 263 PRO A O 1
ATOM 2073 N N . ILE A 1 264 ? -3.296 10.252 9.344 1.00 91.06 264 ILE A N 1
ATOM 2074 C CA . ILE A 1 264 ? -3.353 9.885 10.761 1.00 91.06 264 ILE A CA 1
ATOM 2075 C C . ILE A 1 264 ? -4.822 9.938 11.163 1.00 91.06 264 ILE A C 1
ATOM 2077 O O . ILE A 1 264 ? -5.445 11.001 11.124 1.00 91.06 264 ILE A O 1
ATOM 2081 N N . CYS A 1 265 ? -5.375 8.787 11.519 1.00 93.31 265 CYS A N 1
ATOM 2082 C CA . CYS A 1 265 ? -6.787 8.589 11.802 1.00 93.31 265 CYS A CA 1
ATOM 2083 C C . CYS A 1 265 ? -7.050 8.273 13.279 1.00 93.31 265 CYS A C 1
ATOM 2085 O O . CYS A 1 265 ? -6.187 7.780 14.010 1.00 93.31 265 CYS A O 1
ATOM 2087 N N . ARG A 1 266 ? -8.289 8.534 13.695 1.00 95.38 266 ARG A N 1
ATOM 2088 C CA . ARG A 1 266 ? -8.918 8.118 14.955 1.00 95.38 266 ARG A CA 1
ATOM 2089 C C . ARG A 1 266 ? -10.298 7.546 14.643 1.00 95.38 266 ARG A C 1
ATOM 2091 O O . ARG A 1 266 ? -10.929 7.986 13.679 1.00 95.38 266 ARG A O 1
ATOM 2098 N N . CYS A 1 267 ? -10.775 6.636 15.483 1.00 96.38 267 CYS A N 1
ATOM 2099 C CA . CYS A 1 267 ? -12.134 6.108 15.420 1.00 96.38 267 CYS A CA 1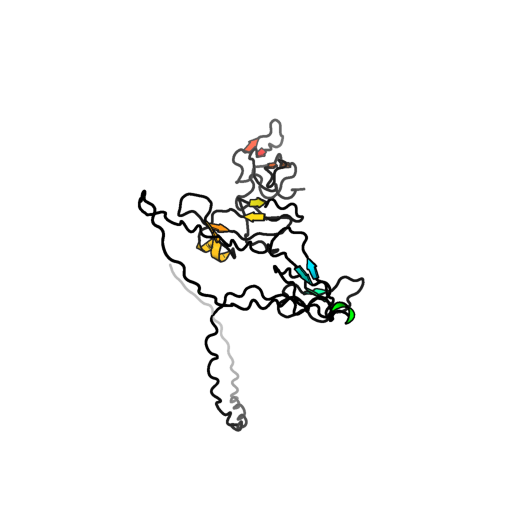
ATOM 2100 C C . CYS A 1 267 ? -12.915 6.508 16.674 1.00 96.38 267 CYS A C 1
ATOM 2102 O O . CYS A 1 267 ? -12.472 6.229 17.787 1.00 96.38 267 CYS A O 1
ATOM 2104 N N . ASN A 1 268 ? -14.068 7.154 16.505 1.00 95.25 268 ASN A N 1
ATOM 2105 C CA . ASN A 1 268 ? -14.907 7.620 17.616 1.00 95.25 268 ASN A CA 1
ATOM 2106 C C . ASN A 1 268 ? -16.052 6.645 17.962 1.00 95.25 268 ASN A C 1
ATOM 2108 O O . ASN A 1 268 ? -16.922 6.977 18.774 1.00 95.25 268 ASN A O 1
ATOM 2112 N N . ASP A 1 269 ? -16.054 5.448 17.366 1.00 95.00 269 ASP A N 1
ATOM 2113 C CA . ASP A 1 269 ? -17.119 4.457 17.508 1.00 95.00 269 ASP A CA 1
ATOM 2114 C C . ASP A 1 269 ? -17.356 4.035 18.964 1.00 95.00 269 ASP A C 1
ATOM 2116 O O . ASP A 1 269 ? -16.446 3.667 19.711 1.00 95.00 269 ASP A O 1
ATOM 2120 N N . LYS A 1 270 ? -18.636 4.038 19.353 1.00 94.31 270 LYS A N 1
ATOM 2121 C CA . LYS A 1 270 ? -19.109 3.710 20.707 1.00 94.31 270 LYS A CA 1
ATOM 2122 C C . LYS A 1 270 ? -19.351 2.205 20.847 1.00 94.31 270 LYS A C 1
ATOM 2124 O O . LYS A 1 270 ? -20.492 1.720 20.885 1.00 94.31 270 LYS A O 1
ATOM 2129 N N . VAL A 1 271 ? -18.259 1.455 20.903 1.00 94.06 271 VAL A N 1
ATOM 2130 C CA . VAL A 1 271 ? -18.242 -0.012 20.959 1.00 94.06 271 VAL A CA 1
ATOM 2131 C C . VAL A 1 271 ? -18.647 -0.559 22.336 1.00 94.06 271 VAL A C 1
ATOM 2133 O O . VAL A 1 271 ? -18.671 0.157 23.337 1.00 94.06 271 VAL A O 1
ATOM 2136 N N . LYS A 1 272 ? -18.997 -1.852 22.397 1.00 94.00 272 LYS A N 1
ATOM 2137 C CA . LYS A 1 272 ? -19.270 -2.563 23.667 1.00 94.00 272 LYS A CA 1
ATOM 2138 C C . LYS A 1 272 ? -17.989 -2.845 24.467 1.00 94.00 272 LYS A C 1
ATOM 2140 O O . LYS A 1 272 ? -18.042 -2.960 25.683 1.00 94.00 272 LYS A O 1
ATOM 2145 N N . SER A 1 273 ? -16.864 -2.965 23.770 1.00 93.19 273 SER A N 1
ATOM 2146 C CA . SER A 1 273 ? -15.517 -3.206 24.290 1.00 93.19 273 SER A CA 1
ATOM 2147 C C . SER A 1 273 ? -14.518 -2.798 23.208 1.00 93.19 273 SER A C 1
ATOM 2149 O O . SER A 1 273 ? -14.771 -3.084 22.036 1.00 93.19 273 SER A O 1
ATOM 2151 N N . CYS A 1 274 ? -13.403 -2.157 23.562 1.00 95.12 274 CYS A N 1
ATOM 2152 C CA . CYS A 1 274 ? -12.353 -1.849 22.586 1.00 95.12 274 CYS A CA 1
ATOM 2153 C C . CYS A 1 274 ? -11.658 -3.126 22.079 1.00 95.12 274 CYS A C 1
ATOM 2155 O O . CYS A 1 274 ? -11.659 -4.154 22.760 1.00 95.12 274 CYS A O 1
ATOM 2157 N N . ALA A 1 275 ? -11.053 -3.059 20.891 1.00 94.81 275 ALA A N 1
ATOM 2158 C CA . ALA A 1 275 ? -10.238 -4.149 20.365 1.00 94.81 275 ALA A CA 1
ATOM 2159 C C . ALA A 1 275 ? -8.899 -4.262 21.120 1.00 94.81 275 ALA A C 1
ATOM 2161 O O . ALA A 1 275 ? -8.425 -3.299 21.720 1.00 94.81 275 ALA A O 1
ATOM 2162 N N . ALA A 1 276 ? -8.262 -5.436 21.054 1.00 93.69 276 ALA A N 1
ATOM 2163 C CA . ALA A 1 276 ? -7.033 -5.741 21.798 1.00 93.69 276 ALA A CA 1
ATOM 2164 C C . ALA A 1 276 ? -5.814 -4.872 21.419 1.00 93.69 276 ALA A C 1
ATOM 2166 O O . ALA A 1 276 ? -4.843 -4.826 22.168 1.00 93.69 276 ALA A O 1
ATOM 2167 N N . ALA A 1 277 ? -5.857 -4.194 20.268 1.00 92.75 277 ALA A N 1
ATOM 2168 C CA . ALA A 1 277 ? -4.822 -3.261 19.826 1.00 92.75 277 ALA A CA 1
ATOM 2169 C C . ALA A 1 277 ? -4.971 -1.845 20.425 1.00 92.75 277 ALA A C 1
ATOM 2171 O O . ALA A 1 277 ? -4.042 -1.048 20.309 1.00 92.75 277 ALA A O 1
ATOM 2172 N N . CYS A 1 278 ? -6.110 -1.524 21.053 1.00 95.7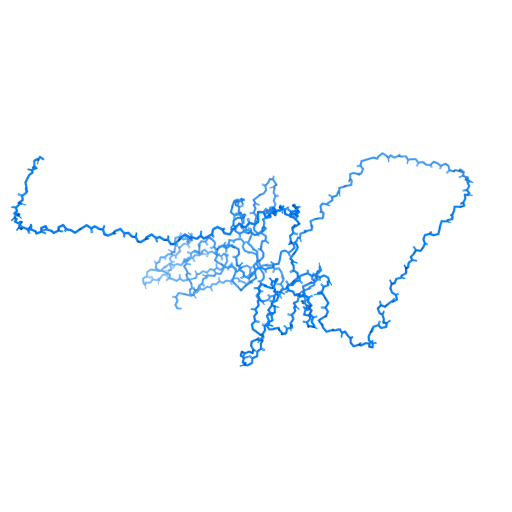5 278 CYS A N 1
ATOM 2173 C CA . CYS A 1 278 ? -6.348 -0.228 21.686 1.00 95.75 278 CYS A CA 1
ATOM 2174 C C . CYS A 1 278 ? -5.588 -0.098 23.012 1.00 95.75 278 CYS A C 1
ATOM 2176 O O . CYS A 1 278 ? -5.755 -0.931 23.906 1.00 95.75 278 CYS A O 1
ATOM 2178 N N . LYS A 1 279 ? -4.810 0.976 23.169 1.00 94.81 279 LYS A N 1
ATOM 2179 C CA . LYS A 1 279 ? -4.052 1.278 24.392 1.00 94.81 279 LYS A CA 1
ATOM 2180 C C . LYS A 1 279 ? -4.839 2.171 25.356 1.00 94.81 279 LYS A C 1
ATOM 2182 O O . LYS A 1 279 ? -4.803 1.924 26.558 1.00 94.81 279 LYS A O 1
ATOM 2187 N N . ASP A 1 280 ? -5.568 3.165 24.848 1.00 95.75 280 ASP A N 1
ATOM 2188 C CA . ASP A 1 280 ? -6.402 4.088 25.628 1.00 95.75 280 ASP A CA 1
ATOM 2189 C C . ASP A 1 280 ? -7.896 3.861 25.327 1.00 95.75 280 ASP A C 1
ATOM 2191 O O . ASP A 1 280 ? -8.496 4.483 24.445 1.00 95.75 280 ASP A O 1
ATOM 2195 N N . CYS A 1 281 ? -8.494 2.910 26.050 1.00 95.88 281 CYS A N 1
ATOM 2196 C CA . CYS A 1 281 ? -9.911 2.563 25.954 1.00 95.88 281 CYS A CA 1
ATOM 2197 C C . CYS A 1 281 ? -10.713 3.265 27.058 1.00 95.88 281 CYS A C 1
ATOM 2199 O O . CYS A 1 281 ? -10.647 2.868 28.224 1.00 95.88 281 CYS A O 1
ATOM 2201 N N . GLN A 1 282 ? -11.499 4.283 26.701 1.00 95.38 282 GLN A N 1
ATOM 2202 C CA . GLN A 1 282 ? -12.212 5.117 27.675 1.00 95.38 282 GLN A CA 1
ATOM 2203 C C . GLN A 1 282 ? -13.724 4.861 27.655 1.00 95.38 282 GLN A C 1
ATOM 2205 O O . GLN A 1 282 ? -14.300 4.747 26.568 1.00 95.38 282 GLN A O 1
ATOM 2210 N N . PRO A 1 283 ? -14.397 4.790 28.820 1.00 94.94 283 PRO A N 1
ATOM 2211 C CA . PRO A 1 283 ? -15.851 4.705 28.879 1.00 94.94 283 PRO A CA 1
ATOM 2212 C C . PRO A 1 283 ? -16.495 6.015 28.403 1.00 94.94 283 PRO A C 1
ATOM 2214 O O . PRO A 1 283 ? -15.963 7.105 28.603 1.00 94.94 283 PRO A O 1
ATOM 2217 N N . VAL A 1 284 ? -17.672 5.912 27.792 1.00 92.81 284 VAL A N 1
ATOM 2218 C CA . VAL A 1 284 ? -18.493 7.063 27.402 1.00 92.81 284 VAL A CA 1
ATOM 2219 C C . VAL A 1 284 ? -19.391 7.435 28.576 1.00 92.81 284 VAL A C 1
ATOM 2221 O O . VAL A 1 284 ? -20.263 6.651 28.964 1.00 92.81 284 VAL A O 1
ATOM 2224 N N . GLU A 1 285 ? -19.196 8.634 29.123 1.00 88.50 285 GLU A N 1
ATOM 2225 C CA . GLU A 1 285 ? -20.032 9.167 30.203 1.00 88.50 285 GLU A CA 1
ATOM 2226 C C . GLU A 1 285 ? -21.524 9.123 29.838 1.00 88.50 285 GLU A C 1
ATOM 2228 O O . GLU A 1 285 ? -21.916 9.395 28.700 1.00 88.50 285 GLU A O 1
ATOM 2233 N N . SER A 1 286 ? -22.356 8.757 30.818 1.00 83.38 286 SER A N 1
ATOM 2234 C CA . SER A 1 286 ? -23.821 8.686 30.694 1.00 83.38 286 SER A CA 1
ATOM 2235 C C . SER A 1 286 ? -24.343 7.792 29.554 1.00 83.38 286 SER A C 1
ATOM 2237 O O . SER A 1 286 ? -25.436 8.022 29.036 1.00 83.38 286 SER A O 1
ATOM 2239 N N . SER A 1 287 ? -23.586 6.762 29.152 1.00 82.88 287 SER A N 1
ATOM 2240 C CA . SER A 1 287 ? -24.053 5.750 28.195 1.00 82.88 287 SER A CA 1
ATOM 2241 C C . SER A 1 287 ? -24.702 4.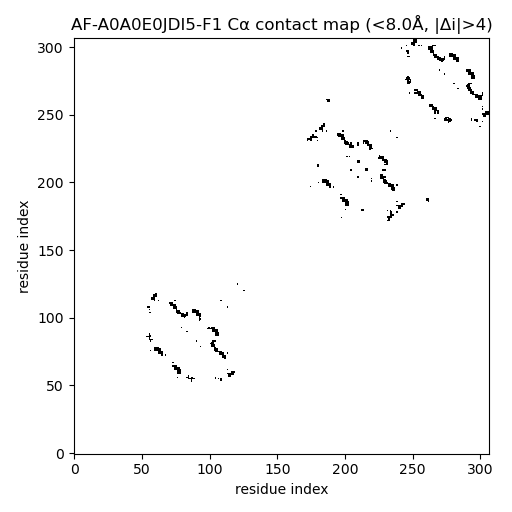548 28.892 1.00 82.88 287 SER A C 1
ATOM 2243 O O . SER A 1 287 ? -24.062 3.842 29.667 1.00 82.88 287 SER A O 1
ATOM 2245 N N . GLU A 1 288 ? -25.970 4.281 28.571 1.00 85.19 288 GLU A N 1
ATOM 2246 C CA . GLU A 1 288 ? -26.682 3.062 28.970 1.00 85.19 288 GLU A CA 1
ATOM 2247 C C . GLU A 1 288 ? -27.150 2.289 27.718 1.00 85.19 288 GLU A C 1
ATOM 2249 O O . GLU A 1 288 ? -27.893 2.841 26.903 1.00 85.19 288 GLU A O 1
ATOM 2254 N N . PRO A 1 289 ? -26.727 1.023 27.513 1.00 88.12 289 PRO A N 1
ATOM 2255 C CA . PRO A 1 289 ? -25.698 0.307 28.273 1.00 88.12 289 PRO A CA 1
ATOM 2256 C C . PRO A 1 289 ? -24.303 0.947 28.101 1.00 88.12 289 PRO A C 1
ATOM 2258 O O . PRO A 1 289 ? -24.075 1.594 27.072 1.00 88.12 289 PRO A O 1
ATOM 2261 N N . PRO A 1 290 ? -23.360 0.712 29.038 1.00 91.44 290 PRO A N 1
ATOM 2262 C CA . PRO A 1 290 ? -22.011 1.268 28.977 1.00 91.44 290 PRO A CA 1
ATOM 2263 C C . PRO A 1 290 ? -21.327 1.017 27.633 1.00 91.44 290 PRO A C 1
ATOM 2265 O O . PRO A 1 290 ? -21.281 -0.115 27.139 1.00 91.44 290 PRO A O 1
ATOM 2268 N N . ARG A 1 291 ? -20.796 2.087 27.040 1.00 94.94 291 ARG A N 1
ATOM 2269 C CA . ARG A 1 291 ? -19.990 2.059 25.814 1.00 94.94 291 ARG A CA 1
ATOM 2270 C C . ARG A 1 291 ? -18.581 2.549 26.082 1.00 94.94 291 ARG A C 1
ATOM 2272 O O . ARG A 1 291 ? -18.349 3.313 27.013 1.00 94.94 291 ARG A O 1
ATOM 2279 N N . TYR A 1 292 ? -17.670 2.150 25.208 1.00 95.19 292 TYR A N 1
ATOM 2280 C CA . TYR A 1 292 ? -16.273 2.558 25.224 1.00 95.19 292 TYR A CA 1
ATOM 2281 C C . TYR A 1 292 ? -15.887 3.146 23.867 1.00 95.19 292 TYR A C 1
ATOM 2283 O O . TYR A 1 292 ? -16.494 2.810 22.851 1.00 95.19 292 TYR A O 1
ATOM 2291 N N . VAL A 1 293 ? -14.887 4.023 23.860 1.00 96.12 293 VAL A N 1
ATOM 2292 C CA . VAL A 1 293 ? -14.284 4.613 22.658 1.00 96.12 293 VAL A CA 1
ATOM 2293 C C . VAL A 1 293 ? -12.770 4.483 22.784 1.00 96.12 293 VAL A C 1
ATOM 2295 O O . VAL A 1 293 ? -12.203 4.829 23.822 1.00 96.12 293 VAL A O 1
ATOM 2298 N N . CYS A 1 294 ? -12.116 4.010 21.724 1.00 96.69 294 CYS A N 1
ATOM 2299 C CA . CYS A 1 294 ? -10.659 3.997 21.654 1.00 96.69 294 CYS A CA 1
ATOM 2300 C C . CYS A 1 294 ? -10.136 5.406 21.329 1.00 96.69 294 CYS A C 1
ATOM 2302 O O . CYS A 1 294 ? -10.641 6.053 20.413 1.00 96.69 294 CYS A O 1
ATOM 2304 N N . LYS A 1 295 ? -9.144 5.907 22.070 1.00 96.00 295 LYS A N 1
ATOM 2305 C CA . LYS A 1 295 ? -8.569 7.253 21.863 1.00 96.00 295 LYS A CA 1
ATOM 2306 C C . LYS A 1 295 ? -7.271 7.263 21.059 1.00 96.00 295 LYS A C 1
ATOM 2308 O O . LYS A 1 295 ? -6.817 8.345 20.667 1.00 96.00 295 LYS A O 1
ATOM 2313 N N . ASP A 1 296 ? -6.717 6.083 20.794 1.00 95.31 296 ASP A N 1
ATOM 2314 C CA . ASP A 1 296 ? -5.508 5.876 20.006 1.00 95.31 296 ASP A CA 1
ATOM 2315 C C . ASP A 1 296 ? -5.580 6.546 18.625 1.00 95.31 296 ASP A C 1
ATOM 2317 O O . ASP A 1 296 ? -6.629 6.642 17.982 1.00 95.31 296 ASP A O 1
ATOM 2321 N N . GLN A 1 297 ? -4.411 6.975 18.155 1.00 93.12 297 GLN A N 1
ATOM 2322 C CA . GLN A 1 297 ? -4.196 7.396 16.777 1.00 93.12 297 GLN A CA 1
ATOM 2323 C C . GLN A 1 297 ? -3.515 6.276 16.005 1.00 93.12 297 GLN A C 1
ATOM 2325 O O . GLN A 1 297 ? -2.667 5.567 16.546 1.00 93.12 297 GLN A O 1
ATOM 2330 N N . PHE A 1 298 ? -3.852 6.170 14.728 1.00 90.75 298 PHE A N 1
ATOM 2331 C CA . PHE A 1 298 ? -3.278 5.199 13.813 1.00 90.75 298 PHE A CA 1
ATOM 2332 C C . PHE A 1 298 ? -2.857 5.898 12.523 1.00 90.75 298 PHE A C 1
ATOM 2334 O O . PHE A 1 298 ? -3.658 6.609 11.918 1.00 90.75 298 PHE A O 1
ATOM 2341 N N . THR A 1 299 ? -1.609 5.704 12.106 1.00 87.81 299 THR A N 1
ATOM 2342 C CA . THR A 1 299 ? -1.143 6.127 10.783 1.00 87.81 299 THR A CA 1
ATOM 2343 C C . THR A 1 299 ? -1.581 5.075 9.774 1.00 87.81 299 THR A C 1
ATOM 2345 O O . THR A 1 299 ? -1.217 3.916 9.918 1.00 87.81 299 THR A O 1
ATOM 2348 N N . GLY A 1 300 ? -2.370 5.470 8.779 1.00 84.75 300 GLY A N 1
ATOM 2349 C CA . GLY A 1 300 ? -2.916 4.581 7.760 1.00 84.75 300 GLY A CA 1
ATOM 2350 C C . GLY A 1 300 ? -4.408 4.780 7.518 1.00 84.75 300 GLY A C 1
ATOM 2351 O O . GLY A 1 300 ? -5.080 5.562 8.191 1.00 84.75 300 GLY A O 1
ATOM 2352 N N . GLN A 1 301 ? -4.947 4.057 6.534 1.00 84.75 301 GLN A N 1
ATOM 2353 C CA . GLN A 1 301 ? -6.386 4.074 6.267 1.00 84.75 301 GLN A CA 1
ATOM 2354 C C . GLN A 1 301 ? -7.169 3.518 7.472 1.00 84.75 301 GLN A C 1
ATOM 2356 O O . GLN A 1 301 ? -6.751 2.517 8.063 1.00 84.75 301 GLN A O 1
ATOM 2361 N N . PRO A 1 302 ? -8.331 4.102 7.821 1.00 87.62 302 PRO A N 1
ATOM 2362 C CA . PRO A 1 302 ? -9.063 3.716 9.025 1.00 87.62 302 PRO A CA 1
ATOM 2363 C C . PRO A 1 302 ? -9.784 2.363 8.917 1.00 87.62 302 PRO A C 1
ATOM 2365 O O . PRO A 1 302 ? -10.275 1.862 9.926 1.00 87.62 302 PRO A O 1
ATOM 2368 N N . GLY A 1 303 ? -9.816 1.762 7.725 1.00 86.50 303 GLY A N 1
ATOM 2369 C CA . GLY A 1 303 ? -10.597 0.567 7.411 1.00 86.50 303 GLY A CA 1
ATOM 2370 C C . GLY A 1 303 ? -11.942 0.897 6.745 1.00 86.50 303 GLY A C 1
ATOM 2371 O O . GLY A 1 303 ? -12.273 2.072 6.567 1.00 86.50 303 GLY A O 1
ATOM 2372 N N . PRO A 1 304 ? -12.703 -0.131 6.331 1.00 91.31 304 PRO A N 1
ATOM 2373 C CA . PRO A 1 304 ? -14.083 0.020 5.874 1.00 91.31 304 PRO A CA 1
ATOM 2374 C C . PRO A 1 304 ? -15.008 0.487 7.007 1.00 91.31 304 PRO A C 1
ATOM 2376 O O . PRO A 1 304 ? -14.662 0.406 8.186 1.00 91.31 304 PRO A O 1
ATOM 2379 N N . LYS A 1 305 ? -16.223 0.909 6.644 1.00 93.25 305 LYS A N 1
ATOM 2380 C CA . LYS A 1 305 ? -17.315 1.096 7.606 1.00 93.25 305 LYS A CA 1
ATOM 2381 C C . LYS A 1 305 ? -17.809 -0.241 8.158 1.00 93.25 305 LYS A C 1
ATOM 2383 O O . LYS A 1 305 ? -17.633 -1.280 7.521 1.00 93.25 305 LYS A O 1
ATOM 2388 N N . CYS A 1 306 ? -18.381 -0.207 9.356 1.00 92.62 306 CYS A N 1
ATOM 2389 C CA . CYS A 1 306 ? -18.974 -1.362 10.023 1.00 92.62 306 CYS A CA 1
ATOM 2390 C C . CYS A 1 306 ? -20.454 -1.571 9.652 1.00 92.62 306 CYS A C 1
ATOM 2392 O O . CYS A 1 306 ? -20.961 -2.679 9.845 1.00 92.62 306 CYS A O 1
ATOM 2394 N N . THR A 1 307 ? -21.136 -0.525 9.168 1.00 83.56 307 THR A N 1
ATOM 2395 C CA . THR A 1 307 ? -22.570 -0.514 8.813 1.00 83.56 307 THR A CA 1
ATOM 2396 C C . THR A 1 307 ? -22.853 -0.305 7.327 1.00 83.56 307 THR A C 1
ATOM 2398 O O . THR A 1 307 ? -22.061 0.390 6.649 1.00 83.56 307 THR A O 1
#

pLDDT: mean 72.34, std 22.72, range [28.86, 96.69]

InterPro domains:
  IPR000877 Proteinase inhibitor I12, Bowman-Birk [PF00228] (87-110)
  IPR000877 Proteinase inhibitor I12, Bowman-Birk [PF00228] (213-236)
  IPR000877 Proteinase inhibitor I12, Bowman-Birk [PF00228] (251-274)
  IPR000877 Proteinase inhibitor I12, Bowman-Birk [PF00228] (277-301)
  IPR000877 Proteinase inhibitor I12, Bowman-Birk [PS00281] (267-281)
  IPR000877 Proteinase inhibitor I12, Bowman-Birk [SM00269] (59-118)
  IPR000877 Proteinase inhibitor I12, Bowman-Birk [SM00269] (183-243)
  IPR000877 Proteinase inhibitor I12, Bowman-Birk [SM00269] (251-306)
  IPR000877 Proteinase inhibitor I12, Bowman-Birk [cd00023] (72-118)
  IPR000877 Proteinase inhibitor I12, Bowman-Birk [cd00023] (251-306)
  IPR035995 Bowman-Birk type proteinase inhibitor [G3DSA:2.10.69.10] (53-118)
  IPR035995 Bowman-Birk type proteinase inhibitor [G3DSA:2.10.69.10] (177-243)
  IPR035995 Bowman-Birk type proteinase inhibitor [G3DSA:2.10.69.10] (244-307)
  IPR035995 Bowman-Birk type proteinase inhibitor [SSF57247] (54-121)
  IPR035995 Bowman-Birk type proteinase inhibitor [SSF57247] (177-249)
  IPR035995 Bowman-Birk type proteinase inhibitor [SSF57247] (240-307)

Nearest PDB structures (foldseek):
  2fj8-assembly1_A  TM=5.122E-01  e=3.317E-10  Hordeum vulgare
  6lh6-assembly1_A  TM=7.504E-01  e=1.716E-04  Cicer arietinum
  1h34-assembly1_A-2  TM=7.496E-01  e=4.426E-04  Phaseolus lunatus
  1mvz-assembly1_A  TM=7.322E-01  e=7.729E-04  Medicago scutellata
  2g81-assembly1_I  TM=7.184E-01  e=8.172E-04  Vigna unguiculata